Protein AF-0000000086685530 (afdb_homodimer)

Nearest PDB structures (foldseek):
  4zzl-assembly1_B  TM=7.443E-01  e=1.036E-06  Pseudomonas aeruginosa
  7kfq-assembly1_A  TM=6.339E-01  e=1.173E-06  Variovorax paradoxus
  3q5f-assembly1_B  TM=7.558E-01  e=4.619E-06  Salmonella enterica subsp. enterica serovar Typhimurium
  5cyv-assembly1_B  TM=7.342E-01  e=7.603E-06  Rhodococcus jostii RHA1
  4lll-assembly4_M  TM=6.929E-01  e=2.483E-05  Staphylococcus aureus

pLDDT: mean 86.05, std 13.29, range [21.67, 97.44]

Structure (mmCIF, N/CA/C/O backbone):
data_AF-0000000086685530-model_v1
#
loop_
_entity.id
_entity.type
_entity.pdbx_description
1 polymer 'HTH marR-type domain-containing protein'
#
loop_
_atom_site.group_PDB
_atom_site.id
_atom_site.type_symbol
_atom_site.label_atom_id
_atom_site.label_alt_id
_atom_site.label_comp_id
_atom_site.label_asym_id
_atom_site.label_entity_id
_atom_site.label_seq_id
_atom_site.pdbx_PDB_ins_code
_atom_site.Cartn_x
_atom_site.Cartn_y
_atom_site.Cartn_z
_atom_site.occupancy
_atom_site.B_iso_or_equiv
_atom_site.auth_seq_id
_atom_site.auth_comp_id
_atom_site.auth_asym_id
_atom_site.auth_atom_id
_atom_site.pdbx_PDB_model_num
ATOM 1 N N . MET A 1 1 ? -18.203 3.182 25.953 1 21.89 1 MET A N 1
ATOM 2 C CA . MET A 1 1 ? -18.391 3.959 24.734 1 21.89 1 MET A CA 1
ATOM 3 C C . MET A 1 1 ? -17.203 3.793 23.797 1 21.89 1 MET A C 1
ATOM 5 O O . MET A 1 1 ? -16.062 4.043 24.188 1 21.89 1 MET A O 1
ATOM 9 N N . ALA A 1 2 ? -17.062 2.641 23.266 1 30.97 2 ALA A N 1
ATOM 10 C CA . ALA A 1 2 ? -15.859 2.137 22.609 1 30.97 2 ALA A CA 1
ATOM 11 C C . ALA A 1 2 ? -15.164 3.238 21.812 1 30.97 2 ALA A C 1
ATOM 13 O O . ALA A 1 2 ? -15.805 3.965 21.062 1 30.97 2 ALA A O 1
ATOM 14 N N . LEU A 1 3 ? -14.422 4 22.531 1 30.3 3 LEU A N 1
ATOM 15 C CA . LEU A 1 3 ? -13.68 5.133 21.984 1 30.3 3 LEU A CA 1
ATOM 16 C C . LEU A 1 3 ? -13.359 4.91 20.5 1 30.3 3 LEU A C 1
ATOM 18 O O . LEU A 1 3 ? -12.547 4.055 20.156 1 30.3 3 LEU A O 1
ATOM 22 N N . VAL A 1 4 ? -14.375 4.562 19.75 1 35.66 4 VAL A N 1
ATOM 23 C CA . VAL A 1 4 ? -14.281 4.426 18.297 1 35.66 4 VAL A CA 1
ATOM 24 C C . VAL A 1 4 ? -13.203 5.359 17.75 1 35.66 4 VAL A C 1
ATOM 26 O O . VAL A 1 4 ? -13.414 6.57 17.656 1 35.66 4 VAL A O 1
ATOM 29 N N . THR A 1 5 ? -12.156 5.625 18.438 1 42.31 5 THR A N 1
ATOM 30 C CA . THR A 1 5 ? -11.031 6.348 17.859 1 42.31 5 THR A CA 1
ATOM 31 C C . THR A 1 5 ? -11.023 6.223 16.344 1 42.31 5 THR A C 1
ATOM 33 O O . THR A 1 5 ? -10.977 5.113 15.805 1 42.31 5 THR A O 1
ATOM 36 N N . ASP A 1 6 ? -12.102 6.848 15.648 1 52.5 6 ASP A N 1
ATOM 37 C CA . ASP A 1 6 ? -12.586 6.938 14.273 1 52.5 6 ASP A CA 1
ATOM 38 C C . ASP A 1 6 ? -11.43 6.848 13.281 1 52.5 6 ASP A C 1
ATOM 40 O O . ASP A 1 6 ? -10.773 7.848 12.992 1 52.5 6 ASP A O 1
ATOM 44 N N . VAL A 1 7 ? -10.922 5.707 13.305 1 63.03 7 VAL A N 1
ATOM 45 C CA . VAL A 1 7 ? -9.859 5.504 12.328 1 63.03 7 VAL A CA 1
ATOM 46 C C . VAL A 1 7 ? -10.344 5.918 10.938 1 63.03 7 VAL A C 1
ATOM 48 O O . VAL A 1 7 ? -11.43 5.523 10.516 1 63.03 7 VAL A O 1
ATOM 51 N N . HIS A 1 8 ? -9.75 6.832 10.43 1 83.06 8 HIS A N 1
ATOM 52 C CA . HIS A 1 8 ? -10.062 7.34 9.102 1 83.06 8 HIS A CA 1
ATOM 53 C C . HIS A 1 8 ? -10 6.223 8.062 1 83.06 8 HIS A C 1
ATOM 55 O O . HIS A 1 8 ? -9.289 5.234 8.242 1 83.06 8 HIS A O 1
ATOM 61 N N . ILE A 1 9 ? -10.953 6.176 7.156 1 85.5 9 ILE A N 1
ATOM 62 C CA . ILE A 1 9 ? -11.156 5.164 6.121 1 85.5 9 ILE A CA 1
ATOM 63 C C . ILE A 1 9 ? -9.82 4.84 5.457 1 85.5 9 ILE A C 1
ATOM 65 O O . ILE A 1 9 ? -9.547 3.68 5.137 1 85.5 9 ILE A O 1
ATOM 69 N N . ALA A 1 10 ? -9.047 5.816 5.297 1 84.75 10 ALA A N 1
ATOM 70 C CA . ALA A 1 10 ? -7.766 5.602 4.641 1 84.75 10 ALA A CA 1
ATOM 71 C C . ALA A 1 10 ? -6.883 4.656 5.457 1 84.75 10 ALA A C 1
ATOM 73 O O . ALA A 1 10 ? -6.215 3.783 4.898 1 84.75 10 ALA A O 1
ATOM 74 N N . ARG A 1 11 ? -6.875 4.867 6.77 1 85.69 11 ARG A N 1
ATOM 75 C CA . ARG A 1 11 ? -6.086 4.012 7.652 1 85.69 11 ARG A CA 1
ATOM 76 C C . ARG A 1 11 ? -6.641 2.592 7.67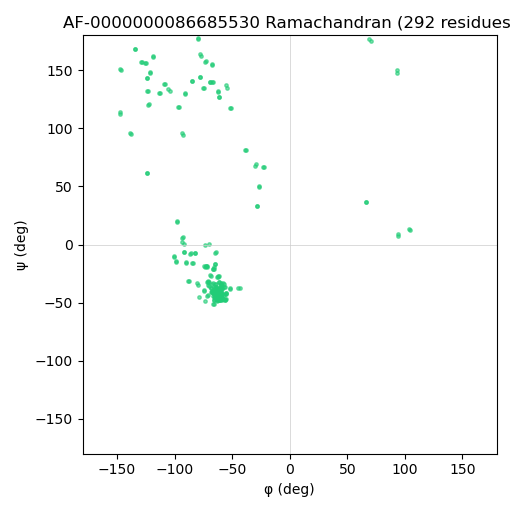6 1 85.69 11 ARG A C 1
ATOM 78 O O . ARG A 1 11 ? -5.879 1.622 7.664 1 85.69 11 ARG A O 1
ATOM 85 N N . LEU A 1 12 ? -7.906 2.449 7.691 1 89.88 12 LEU A N 1
ATOM 86 C CA . LEU A 1 12 ? -8.531 1.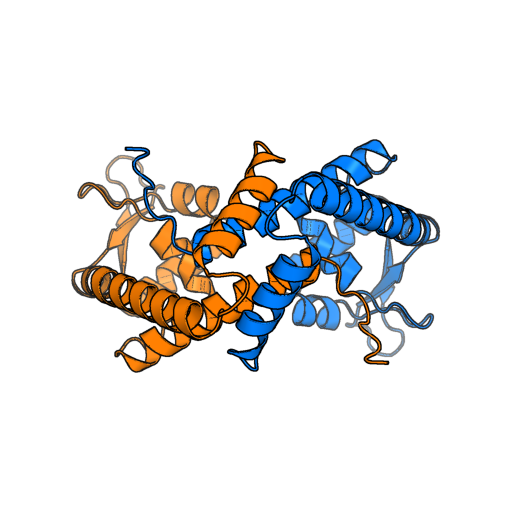134 7.695 1 89.88 12 LEU A CA 1
ATOM 87 C C . LEU A 1 12 ? -8.234 0.387 6.398 1 89.88 12 LEU A C 1
ATOM 89 O O . LEU A 1 12 ? -7.957 -0.813 6.418 1 89.88 12 LEU A O 1
ATOM 93 N N . LEU A 1 13 ? -8.336 1.088 5.305 1 92.12 13 LEU A N 1
ATOM 94 C CA . LEU A 1 13 ? -8.039 0.474 4.02 1 92.12 13 LEU A CA 1
ATOM 95 C C . LEU A 1 13 ? -6.602 -0.031 3.979 1 92.12 13 LEU A C 1
ATOM 97 O O . LEU A 1 13 ? -6.348 -1.163 3.559 1 92.12 13 LEU A O 1
ATOM 101 N N . LEU A 1 14 ? -5.699 0.741 4.473 1 88.25 14 LEU A N 1
ATOM 102 C CA . LEU A 1 14 ? -4.289 0.371 4.484 1 88.25 14 LEU A CA 1
ATOM 103 C C . LEU A 1 14 ? -4.055 -0.853 5.363 1 88.25 14 LEU A C 1
ATOM 105 O O . LEU A 1 14 ? -3.344 -1.779 4.969 1 88.25 14 LEU A O 1
ATOM 109 N N . ARG A 1 15 ? -4.621 -0.804 6.492 1 89.31 15 ARG A N 1
ATOM 110 C CA . ARG A 1 15 ? -4.465 -1.93 7.406 1 89.31 15 ARG A CA 1
ATOM 111 C C . ARG A 1 15 ? -5.098 -3.193 6.832 1 89.31 15 ARG A C 1
ATOM 113 O O . ARG A 1 15 ? -4.582 -4.297 7.031 1 89.31 15 ARG A O 1
ATOM 120 N N . ALA A 1 16 ? -6.203 -3.021 6.16 1 93.25 16 ALA A N 1
ATOM 121 C CA . ALA A 1 16 ? -6.855 -4.168 5.535 1 93.25 16 ALA A CA 1
ATOM 122 C C . ALA A 1 16 ? -5.977 -4.77 4.438 1 93.25 16 ALA A C 1
ATOM 124 O O . ALA A 1 16 ? -5.859 -5.992 4.328 1 93.25 16 ALA A O 1
ATOM 125 N N . VAL A 1 17 ? -5.398 -3.957 3.621 1 92.25 17 VAL A N 1
ATOM 126 C CA . VAL A 1 17 ? -4.477 -4.434 2.596 1 92.25 17 VAL A CA 1
ATOM 127 C C . VAL A 1 17 ? -3.355 -5.242 3.246 1 92.25 17 VAL A C 1
ATOM 129 O O . VAL A 1 17 ? -3.045 -6.352 2.809 1 92.25 17 VAL A O 1
ATOM 132 N N . ARG A 1 18 ? -2.785 -4.699 4.293 1 89.88 18 ARG A N 1
ATOM 133 C CA . ARG A 1 18 ? -1.685 -5.371 4.973 1 89.88 18 ARG A CA 1
ATOM 134 C C . ARG A 1 18 ? -2.129 -6.715 5.539 1 89.88 18 ARG A C 1
ATOM 136 O O . ARG A 1 18 ? -1.401 -7.703 5.449 1 89.88 18 ARG A O 1
ATOM 143 N N . ALA A 1 19 ? -3.279 -6.684 6.133 1 92.75 19 ALA A N 1
ATOM 144 C CA . ALA A 1 19 ? -3.812 -7.914 6.711 1 92.75 19 ALA A CA 1
ATOM 145 C C . ALA A 1 19 ? -3.994 -8.984 5.645 1 92.75 19 ALA A C 1
ATOM 147 O O . ALA A 1 19 ? -3.598 -10.141 5.84 1 92.75 19 ALA A O 1
ATOM 148 N N . VAL A 1 20 ? -4.566 -8.625 4.559 1 93.44 20 VAL A N 1
ATOM 149 C CA . VAL A 1 20 ? -4.832 -9.57 3.479 1 93.44 20 VAL A CA 1
ATOM 150 C C . VAL A 1 20 ? -3.518 -10.07 2.885 1 93.44 20 VAL A C 1
ATOM 152 O O . VAL A 1 20 ? -3.338 -11.273 2.674 1 93.44 20 VAL A O 1
ATOM 155 N N . GLN A 1 21 ? -2.6 -9.164 2.648 1 92.12 21 GLN A N 1
ATOM 156 C CA . GLN A 1 21 ? -1.316 -9.531 2.057 1 92.12 21 GLN A CA 1
ATOM 157 C C . GLN A 1 21 ? -0.518 -10.438 2.988 1 92.12 21 GLN A C 1
ATOM 159 O O . GLN A 1 21 ? 0.105 -11.398 2.539 1 92.12 21 GLN A O 1
ATOM 164 N N . SER A 1 22 ? -0.531 -10.078 4.246 1 93 22 SER A N 1
ATOM 165 C CA . SER A 1 22 ? 0.184 -10.898 5.219 1 93 22 SER A CA 1
ATOM 166 C C . SER A 1 22 ? -0.382 -12.312 5.27 1 93 22 SER A C 1
ATOM 168 O O . SER A 1 22 ? 0.371 -13.289 5.262 1 93 22 SER A O 1
ATOM 170 N N . THR A 1 23 ? -1.668 -12.414 5.348 1 93.25 23 THR A N 1
ATOM 171 C CA . THR A 1 23 ? -2.312 -13.719 5.387 1 93.25 23 THR A CA 1
ATOM 172 C C . THR A 1 23 ? -2.045 -14.492 4.098 1 93.25 23 THR A C 1
ATOM 174 O O . THR A 1 23 ? -1.784 -15.695 4.133 1 93.25 23 THR A O 1
ATOM 177 N N . TYR A 1 24 ? -2.125 -13.805 3.012 1 92.31 24 TYR A N 1
ATOM 178 C CA . TYR A 1 24 ? -1.854 -14.383 1.703 1 92.31 24 TYR A CA 1
ATOM 179 C C . TYR A 1 24 ? -0.462 -15 1.66 1 92.31 24 TYR A C 1
ATOM 181 O O . TYR A 1 24 ? -0.304 -16.172 1.289 1 92.31 24 TYR A O 1
ATOM 189 N N . ILE A 1 25 ? 0.49 -14.305 2.123 1 93.06 25 ILE A N 1
ATOM 190 C CA . ILE A 1 25 ? 1.877 -14.758 2.09 1 93.06 25 ILE A CA 1
ATOM 191 C C . ILE A 1 25 ? 2.074 -15.891 3.094 1 93.06 25 ILE A C 1
ATOM 193 O O . ILE A 1 25 ? 2.732 -16.891 2.791 1 93.06 25 ILE A O 1
ATOM 197 N N . GLU A 1 26 ? 1.548 -15.719 4.219 1 94.31 26 GLU A N 1
ATOM 198 C CA . GLU A 1 26 ? 1.654 -16.766 5.238 1 94.31 26 GLU A CA 1
ATOM 199 C C . GLU A 1 26 ? 1.125 -18.094 4.715 1 94.31 26 GLU A C 1
ATOM 201 O O . GLU A 1 26 ? 1.742 -19.141 4.93 1 94.31 26 GLU A O 1
ATOM 206 N N . ARG A 1 27 ? 0.054 -18.047 4.055 1 94.38 27 ARG A N 1
ATOM 207 C CA . ARG A 1 27 ? -0.538 -19.266 3.531 1 94.38 27 ARG A CA 1
ATOM 208 C C . ARG A 1 27 ? 0.331 -19.875 2.428 1 94.38 27 ARG A C 1
ATOM 210 O O . ARG A 1 27 ? 0.475 -21.094 2.338 1 94.38 27 ARG A O 1
ATOM 217 N N . LEU A 1 28 ? 0.86 -19.047 1.576 1 94.25 28 LEU A N 1
ATOM 218 C CA . LEU A 1 28 ? 1.762 -19.547 0.543 1 94.25 28 LEU A CA 1
ATOM 219 C C . LEU A 1 28 ? 3.002 -20.188 1.164 1 94.25 28 LEU A C 1
ATOM 221 O O . LEU A 1 28 ? 3.482 -21.219 0.686 1 94.25 28 LEU A O 1
ATOM 225 N N . GLN A 1 29 ? 3.475 -19.531 2.23 1 94.75 29 GLN A N 1
ATOM 226 C CA . GLN A 1 29 ? 4.621 -20.094 2.939 1 94.75 29 GLN A CA 1
ATOM 227 C C . GLN A 1 29 ? 4.305 -21.484 3.484 1 94.75 29 GLN A C 1
ATOM 229 O O . GLN A 1 29 ? 5.137 -22.391 3.408 1 94.75 29 GLN A O 1
ATOM 234 N N . GLN A 1 30 ? 3.15 -21.641 3.924 1 94.69 30 GLN A N 1
ATOM 235 C CA . GLN A 1 30 ? 2.719 -22.922 4.492 1 94.69 30 GLN A CA 1
ATOM 236 C C . GLN A 1 30 ? 2.514 -23.969 3.4 1 94.69 30 GLN A C 1
ATOM 238 O O . GLN A 1 30 ? 2.51 -25.172 3.678 1 94.69 30 GLN A O 1
ATOM 243 N N . ARG A 1 31 ? 2.363 -23.484 2.168 1 93.5 31 ARG A N 1
ATOM 244 C CA . ARG A 1 31 ? 2.111 -24.391 1.051 1 93.5 31 ARG A CA 1
ATOM 245 C C . ARG A 1 31 ? 3.396 -24.688 0.291 1 93.5 31 ARG A C 1
ATOM 247 O O . ARG A 1 31 ? 3.375 -24.875 -0.926 1 93.5 31 ARG A O 1
ATOM 254 N N . GLY A 1 32 ? 4.551 -24.469 0.964 1 91.88 32 GLY A N 1
ATOM 255 C CA . GLY A 1 32 ? 5.809 -24.906 0.385 1 91.88 32 GLY A CA 1
ATOM 256 C C . GLY A 1 32 ? 6.625 -23.766 -0.208 1 91.88 32 GLY A C 1
ATOM 257 O O . GLY A 1 32 ? 7.562 -24 -0.97 1 91.88 32 GLY A O 1
ATOM 258 N N . HIS A 1 33 ? 6.215 -22.531 0.123 1 94.19 33 HIS A N 1
ATOM 259 C CA . HIS A 1 33 ? 6.953 -21.391 -0.388 1 94.19 33 HIS A CA 1
ATOM 260 C C . HIS A 1 33 ? 7.434 -20.484 0.75 1 94.19 33 HIS A C 1
ATOM 262 O O . HIS A 1 33 ? 7.102 -19.312 0.797 1 94.19 33 HIS A O 1
ATOM 268 N N . PRO A 1 34 ? 8.25 -21 1.62 1 93.25 34 PRO A N 1
ATOM 269 C CA . PRO A 1 34 ? 8.648 -20.297 2.844 1 93.25 34 PRO A C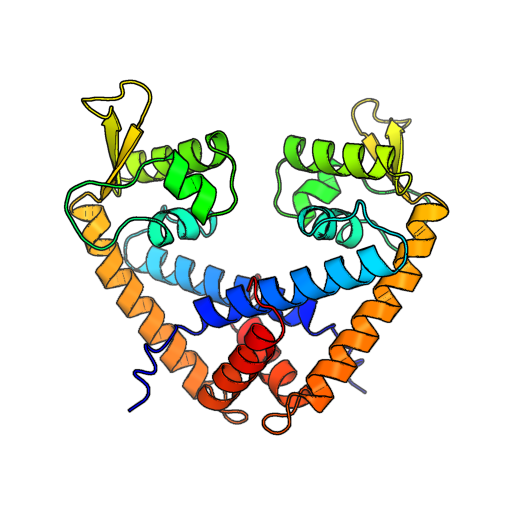A 1
ATOM 270 C C . PRO A 1 34 ? 9.469 -19.031 2.564 1 93.25 34 PRO A C 1
ATOM 272 O O . PRO A 1 34 ? 9.555 -18.156 3.418 1 93.25 34 PRO A O 1
ATOM 275 N N . GLY A 1 35 ? 10.039 -18.953 1.439 1 94.12 35 GLY A N 1
ATOM 276 C CA . GLY A 1 35 ? 10.906 -17.828 1.144 1 94.12 35 GLY A CA 1
ATOM 277 C C . GLY A 1 35 ? 10.156 -16.625 0.624 1 94.12 35 GLY A C 1
ATOM 278 O O . GLY A 1 35 ? 10.734 -15.539 0.479 1 94.12 35 GLY A O 1
ATOM 279 N N . LEU A 1 36 ? 8.922 -16.734 0.361 1 94.62 36 LEU A N 1
ATOM 280 C CA . LEU A 1 36 ? 8.148 -15.633 -0.196 1 94.62 36 LEU A CA 1
ATOM 281 C C . LEU A 1 36 ? 7.793 -14.617 0.884 1 94.62 36 LEU A C 1
ATOM 283 O O . LEU A 1 36 ? 7.492 -14.992 2.021 1 94.62 36 LEU A O 1
ATOM 287 N N . ARG A 1 37 ? 7.777 -13.375 0.565 1 94 37 ARG A N 1
ATOM 288 C CA . ARG A 1 37 ? 7.395 -12.258 1.424 1 94 37 ARG A CA 1
ATOM 289 C C . ARG A 1 37 ? 6.461 -11.297 0.692 1 94 37 ARG A C 1
ATOM 291 O O . ARG A 1 37 ? 6.297 -11.391 -0.526 1 94 37 ARG A O 1
ATOM 298 N N . THR A 1 38 ? 5.875 -10.398 1.462 1 90.88 38 THR A N 1
ATOM 299 C CA . THR A 1 38 ? 4.91 -9.445 0.919 1 90.88 38 THR A CA 1
ATOM 300 C C . THR A 1 38 ? 5.551 -8.594 -0.173 1 90.88 38 THR A C 1
ATOM 302 O O . THR A 1 38 ? 4.891 -8.227 -1.146 1 90.88 38 THR A O 1
ATOM 305 N N . GLY A 1 39 ? 6.793 -8.289 -0.057 1 89.44 39 GLY A N 1
ATOM 306 C CA . GLY A 1 39 ? 7.496 -7.473 -1.031 1 89.44 39 GLY A CA 1
ATOM 307 C C . GLY A 1 39 ? 7.602 -8.125 -2.396 1 89.44 39 GLY A C 1
ATOM 308 O O . GLY A 1 39 ? 7.875 -7.457 -3.393 1 89.44 39 GLY A O 1
ATOM 309 N N . HIS A 1 40 ? 7.398 -9.344 -2.486 1 93.81 40 HIS A N 1
ATOM 310 C CA . HIS A 1 40 ? 7.508 -10.078 -3.74 1 93.81 40 HIS A CA 1
ATOM 311 C C . HIS A 1 40 ? 6.223 -9.984 -4.555 1 93.81 40 HIS A C 1
ATOM 313 O O . HIS A 1 40 ? 6.211 -10.297 -5.746 1 93.81 40 HIS A O 1
ATOM 319 N N . ILE A 1 41 ? 5.152 -9.578 -3.949 1 90.25 41 ILE A N 1
ATOM 320 C CA . ILE A 1 41 ? 3.834 -9.609 -4.574 1 90.25 41 ILE A CA 1
ATOM 321 C C . ILE A 1 41 ? 3.84 -8.758 -5.836 1 90.25 41 ILE A C 1
ATOM 323 O O . ILE A 1 41 ? 3.416 -9.211 -6.902 1 90.25 41 ILE A O 1
ATOM 327 N N . PRO A 1 42 ? 4.352 -7.578 -5.816 1 88.81 42 PRO A N 1
ATOM 328 C CA . PRO A 1 42 ? 4.324 -6.754 -7.027 1 88.81 42 PRO A CA 1
ATOM 329 C C . PRO A 1 42 ? 5.098 -7.379 -8.188 1 88.81 42 PRO A C 1
ATOM 331 O O . PRO A 1 42 ? 4.781 -7.129 -9.352 1 88.81 42 PRO A O 1
ATOM 334 N N . VAL A 1 43 ? 6.039 -8.141 -7.953 1 91.94 43 VAL A N 1
ATOM 335 C CA . VAL A 1 43 ? 6.816 -8.781 -9.008 1 91.94 43 VAL A CA 1
ATOM 336 C C . VAL A 1 43 ? 5.93 -9.766 -9.773 1 91.94 43 VAL A C 1
ATOM 338 O O . VAL A 1 43 ? 5.801 -9.672 -10.992 1 91.94 43 VAL A O 1
ATOM 341 N N . PHE A 1 44 ? 5.297 -10.609 -9.008 1 88.88 44 PHE A N 1
ATOM 342 C CA . PHE A 1 44 ? 4.453 -11.625 -9.625 1 88.88 44 PHE A CA 1
ATOM 343 C C . PHE A 1 44 ? 3.27 -10.984 -10.344 1 88.88 44 PHE A C 1
ATOM 345 O O . PHE A 1 44 ? 2.881 -11.422 -11.43 1 88.88 44 PHE A O 1
ATOM 352 N N . ALA A 1 45 ? 2.775 -9.984 -9.766 1 85.06 45 ALA A N 1
ATOM 353 C CA . ALA A 1 45 ? 1.611 -9.305 -10.336 1 85.06 45 ALA A CA 1
ATOM 354 C C . ALA A 1 45 ? 1.971 -8.594 -11.641 1 85.06 45 ALA A C 1
ATOM 356 O O . ALA A 1 45 ? 1.108 -8.375 -12.492 1 85.06 45 ALA A O 1
ATOM 357 N N . GLY A 1 46 ? 3.146 -8.242 -11.766 1 87.19 46 GLY A N 1
ATOM 358 C CA . GLY A 1 46 ? 3.574 -7.449 -12.914 1 87.19 46 GLY A CA 1
ATOM 359 C C . GLY A 1 46 ? 4.031 -8.297 -14.086 1 87.19 46 GLY A C 1
ATOM 360 O O . GLY A 1 46 ? 4.199 -7.781 -15.195 1 87.19 46 GLY A O 1
ATOM 361 N N . LEU A 1 47 ? 4.25 -9.477 -13.781 1 89 47 LEU A N 1
ATOM 362 C CA . LEU A 1 47 ? 4.734 -10.352 -14.844 1 89 47 LEU A CA 1
ATOM 363 C C . LEU A 1 47 ? 3.645 -10.602 -15.883 1 89 47 LEU A C 1
ATOM 365 O O . LEU A 1 47 ? 2.473 -10.758 -15.539 1 89 47 LEU A O 1
ATOM 369 N N . ASN A 1 48 ? 4.051 -10.609 -17.094 1 78.69 48 ASN A N 1
ATOM 370 C CA . ASN A 1 48 ? 3.121 -10.938 -18.172 1 78.69 48 ASN A CA 1
ATOM 371 C C . ASN A 1 48 ? 2.572 -12.352 -18.031 1 78.69 48 ASN A C 1
ATOM 373 O O . ASN A 1 48 ? 3.305 -13.273 -17.656 1 78.69 48 ASN A O 1
ATOM 377 N N . THR A 1 49 ? 1.246 -12.445 -18.047 1 67.56 49 THR A N 1
ATOM 378 C CA . THR A 1 49 ? 0.591 -13.742 -17.891 1 67.56 49 THR A CA 1
ATOM 379 C C . THR A 1 49 ? 0.595 -14.508 -19.219 1 67.56 49 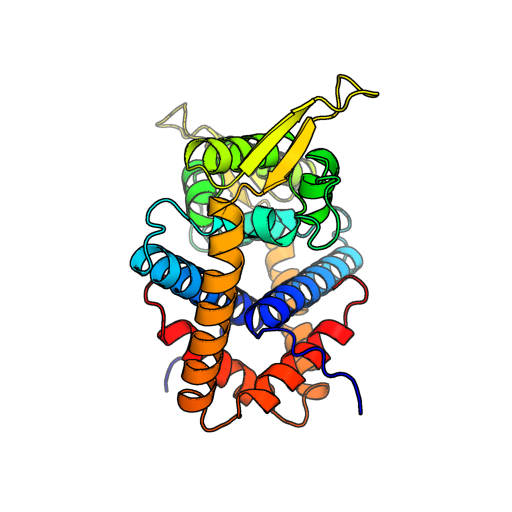THR A C 1
ATOM 381 O O . THR A 1 49 ? 0.523 -15.742 -19.219 1 67.56 49 THR A O 1
ATOM 384 N N . GLU A 1 50 ? 0.499 -13.609 -20.156 1 61.09 50 GLU A N 1
ATOM 385 C CA . GLU A 1 50 ? 0.387 -14.258 -21.453 1 61.09 50 GLU A CA 1
ATOM 386 C C . GLU A 1 50 ? 1.688 -14.141 -22.25 1 61.09 50 GLU A C 1
ATOM 388 O O . GLU A 1 50 ? 2.404 -13.148 -22.125 1 61.09 50 GLU A O 1
ATOM 393 N N . GLY A 1 51 ? 2.162 -15.219 -22.844 1 58.81 51 GLY A N 1
ATOM 394 C CA . GLY A 1 51 ? 3.188 -15.305 -23.875 1 58.81 51 GLY A CA 1
ATOM 395 C C . GLY A 1 51 ? 4.578 -15.531 -23.312 1 58.81 51 GLY A C 1
ATOM 396 O O . GLY A 1 51 ? 4.801 -15.383 -22.109 1 58.81 51 GLY A O 1
ATOM 397 N N . ASP A 1 52 ? 5.48 -16.125 -23.891 1 59.78 52 ASP A N 1
ATOM 398 C CA . ASP A 1 52 ? 6.828 -16.609 -23.625 1 59.78 52 ASP A CA 1
ATOM 399 C C . ASP A 1 52 ? 7.828 -15.461 -23.578 1 59.78 52 ASP A C 1
ATOM 401 O O . ASP A 1 52 ? 9.023 -15.68 -23.344 1 59.78 52 ASP A O 1
ATOM 405 N N . ASP A 1 53 ? 7.391 -14.258 -23.781 1 71.19 53 ASP A N 1
ATOM 406 C CA . ASP A 1 53 ? 8.453 -13.312 -24.109 1 71.19 53 ASP A CA 1
ATOM 407 C C . ASP A 1 53 ? 8.969 -12.609 -22.844 1 71.19 53 ASP A C 1
ATOM 409 O O . ASP A 1 53 ? 9.922 -11.836 -22.906 1 71.19 53 ASP A O 1
ATOM 413 N N . GLY A 1 54 ? 8.5 -13.039 -21.719 1 87.12 54 GLY A N 1
ATOM 414 C CA . GLY A 1 54 ? 9.039 -12.469 -20.5 1 87.12 54 GLY A CA 1
ATOM 415 C C . GLY A 1 54 ? 8.664 -11.016 -20.297 1 87.12 54 GLY A C 1
ATOM 416 O O . GLY A 1 54 ? 7.887 -10.461 -21.078 1 87.12 54 GLY A O 1
ATOM 417 N N . THR A 1 55 ? 9.008 -10.414 -19.25 1 92.69 55 THR A N 1
ATOM 418 C CA . THR A 1 55 ? 8.758 -9.016 -18.906 1 92.69 55 THR A CA 1
ATOM 419 C C . THR A 1 55 ? 10.07 -8.297 -18.594 1 92.69 55 THR A C 1
ATOM 421 O O . THR A 1 55 ? 10.914 -8.812 -17.859 1 92.69 55 THR A O 1
ATOM 424 N N . ARG A 1 56 ? 10.211 -7.117 -19.219 1 93 56 ARG A N 1
ATOM 425 C CA . ARG A 1 56 ? 11.391 -6.316 -18.906 1 93 56 ARG A CA 1
ATOM 426 C C . ARG A 1 56 ? 11.352 -5.82 -17.469 1 93 56 ARG A C 1
ATOM 428 O O . ARG A 1 56 ? 10.297 -5.438 -16.969 1 93 56 ARG A O 1
ATOM 435 N N . ILE A 1 57 ? 12.508 -5.871 -16.891 1 94 57 ILE A N 1
ATOM 436 C CA . ILE A 1 57 ? 12.586 -5.41 -15.5 1 94 57 ILE A CA 1
ATOM 437 C C . ILE A 1 57 ? 12.094 -3.971 -15.406 1 94 57 ILE A C 1
ATOM 439 O O . ILE A 1 57 ? 11.43 -3.598 -14.43 1 94 57 ILE A O 1
ATOM 443 N N . THR A 1 58 ? 12.375 -3.201 -16.375 1 93 58 THR A N 1
ATOM 444 C CA . THR A 1 58 ? 11.945 -1.807 -16.391 1 93 58 THR A CA 1
ATOM 445 C C . THR A 1 58 ? 10.422 -1.709 -16.391 1 93 58 THR A C 1
ATOM 447 O O . THR A 1 58 ? 9.852 -0.862 -15.703 1 93 58 THR A O 1
ATOM 450 N N . ASP A 1 59 ? 9.836 -2.51 -17.125 1 92.06 59 ASP A N 1
ATOM 451 C CA . ASP A 1 59 ? 8.375 -2.543 -17.172 1 92.06 59 ASP A CA 1
ATOM 452 C C . ASP A 1 59 ? 7.797 -2.99 -15.836 1 92.06 59 ASP A C 1
ATOM 454 O O . ASP A 1 59 ? 6.805 -2.43 -15.359 1 92.06 59 ASP A O 1
ATOM 458 N N . LEU A 1 60 ? 8.375 -3.951 -15.266 1 93.5 60 LEU A N 1
ATOM 459 C CA . LEU A 1 60 ? 7.961 -4.422 -13.953 1 93.5 60 LEU A CA 1
ATOM 460 C C . LEU A 1 60 ? 8.047 -3.303 -12.922 1 93.5 60 LEU A C 1
ATOM 462 O O . LEU A 1 60 ? 7.125 -3.107 -12.125 1 93.5 60 LEU A O 1
ATOM 466 N N . ALA A 1 61 ? 9.172 -2.633 -12.953 1 93.12 61 ALA A N 1
ATOM 467 C CA . ALA A 1 61 ? 9.398 -1.533 -12.023 1 93.12 61 ALA A CA 1
ATOM 468 C C . ALA A 1 61 ? 8.344 -0.445 -12.188 1 93.12 61 ALA A C 1
ATOM 470 O O . ALA A 1 61 ? 7.742 0.006 -11.211 1 93.12 61 ALA A O 1
ATOM 471 N N . ASN A 1 62 ? 8.062 -0.101 -13.414 1 88.25 62 ASN A N 1
ATOM 472 C CA . ASN A 1 62 ? 7.066 0.924 -13.727 1 88.25 62 ASN A CA 1
ATOM 473 C C . ASN A 1 62 ? 5.676 0.519 -13.25 1 88.25 62 ASN A C 1
ATOM 475 O O . ASN A 1 62 ? 4.977 1.309 -12.617 1 88.25 62 ASN A O 1
ATOM 479 N N . ARG A 1 63 ? 5.344 -0.7 -13.492 1 85.06 63 ARG A N 1
ATOM 480 C CA . ARG A 1 63 ? 4.031 -1.206 -13.102 1 85.06 63 ARG A CA 1
ATOM 481 C C . ARG A 1 63 ? 3.867 -1.194 -11.586 1 85.06 63 ARG A C 1
ATOM 483 O O . ARG A 1 63 ? 2.768 -0.966 -11.07 1 85.06 63 ARG A O 1
ATOM 490 N N . ALA A 1 64 ? 4.953 -1.429 -10.906 1 86.88 64 ALA A N 1
ATOM 491 C CA . ALA A 1 64 ? 4.914 -1.54 -9.445 1 86.88 64 ALA A CA 1
ATOM 492 C C . ALA A 1 64 ? 5.172 -0.188 -8.789 1 86.88 64 ALA A C 1
ATOM 494 O O . ALA A 1 64 ? 5.094 -0.064 -7.562 1 86.88 64 ALA A O 1
ATOM 495 N N . GLY A 1 65 ? 5.516 0.798 -9.57 1 81.12 65 GLY A N 1
ATOM 496 C CA . GLY A 1 65 ? 5.887 2.084 -9 1 81.12 65 GLY A CA 1
ATOM 497 C C . GLY A 1 65 ? 7.164 2.031 -8.188 1 81.12 65 GLY A C 1
ATOM 498 O O . GLY A 1 65 ? 7.262 2.658 -7.129 1 81.12 65 GLY A O 1
ATOM 499 N N . MET A 1 66 ? 8.047 1.287 -8.602 1 85.25 66 MET A N 1
ATOM 500 C CA . MET A 1 66 ? 9.328 1.121 -7.93 1 85.25 66 MET A CA 1
ATOM 501 C C . MET A 1 66 ? 10.477 1.547 -8.836 1 85.25 66 MET A C 1
ATOM 503 O O . MET A 1 66 ? 10.305 1.675 -10.047 1 85.25 66 MET A O 1
ATOM 507 N N . THR A 1 67 ? 11.578 1.792 -8.258 1 85.38 67 THR A N 1
ATOM 508 C CA . THR A 1 67 ? 12.781 2.033 -9.047 1 85.38 67 THR A CA 1
ATOM 509 C C . THR A 1 67 ? 13.297 0.734 -9.664 1 85.38 67 THR A C 1
ATOM 511 O O . THR A 1 67 ? 12.977 -0.355 -9.18 1 85.38 67 THR A O 1
ATOM 514 N N . ARG A 1 68 ? 14.031 0.853 -10.672 1 90.25 68 ARG A N 1
ATOM 515 C CA . ARG A 1 68 ? 14.648 -0.302 -11.32 1 90.25 68 ARG A CA 1
ATOM 516 C C . ARG A 1 68 ? 15.539 -1.064 -10.344 1 90.25 68 ARG A C 1
ATOM 518 O O . ARG A 1 68 ? 15.578 -2.295 -10.367 1 90.25 68 ARG A O 1
ATOM 525 N N . GLN A 1 69 ? 16.219 -0.364 -9.523 1 90.69 69 GLN A N 1
ATOM 526 C CA . GLN A 1 69 ? 17.141 -0.975 -8.562 1 90.69 69 GLN A CA 1
ATOM 527 C C . GLN A 1 69 ? 16.375 -1.863 -7.578 1 90.69 69 GLN A C 1
ATOM 529 O O . GLN A 1 69 ? 16.797 -2.99 -7.301 1 90.69 69 GLN A O 1
ATOM 534 N N . MET A 1 70 ? 15.305 -1.347 -7.035 1 89.69 70 MET A N 1
ATOM 535 C CA . MET A 1 70 ? 14.492 -2.105 -6.09 1 89.69 70 MET A CA 1
ATOM 536 C C . MET A 1 70 ? 13.891 -3.34 -6.758 1 89.69 70 MET A C 1
ATOM 538 O O . MET A 1 70 ? 13.938 -4.438 -6.195 1 89.69 70 MET A O 1
ATOM 542 N N . MET A 1 71 ? 13.359 -3.166 -7.875 1 94.75 71 MET A N 1
ATOM 543 C CA . MET A 1 71 ? 12.773 -4.277 -8.625 1 94.75 71 MET A CA 1
ATOM 544 C C . MET A 1 71 ? 13.828 -5.328 -8.945 1 94.75 71 MET A C 1
ATOM 546 O O . MET A 1 71 ? 13.57 -6.527 -8.836 1 94.75 71 MET A O 1
ATOM 550 N N . GLY A 1 72 ? 15.008 -4.863 -9.367 1 95.56 72 GLY A N 1
ATOM 551 C CA . GLY A 1 72 ? 16.109 -5.781 -9.633 1 95.56 72 GLY A CA 1
ATOM 552 C C . GLY A 1 72 ? 16.438 -6.656 -8.438 1 95.56 72 GLY A C 1
ATOM 553 O O . GLY A 1 72 ? 16.672 -7.859 -8.594 1 95.56 72 GLY A O 1
ATOM 554 N N . ARG A 1 73 ? 16.438 -6.082 -7.324 1 95.19 73 ARG A N 1
ATOM 555 C CA . ARG A 1 73 ? 16.719 -6.824 -6.098 1 95.19 73 ARG A CA 1
ATOM 556 C C . ARG A 1 73 ? 15.664 -7.902 -5.859 1 95.19 73 ARG A C 1
ATOM 558 O O . ARG A 1 73 ? 16 -9.047 -5.539 1 95.19 73 ARG A O 1
ATOM 565 N N . LEU A 1 74 ? 14.492 -7.535 -5.988 1 95.75 74 LEU A N 1
ATOM 566 C CA . LEU A 1 74 ? 13.398 -8.477 -5.762 1 95.75 74 LEU A CA 1
ATOM 567 C C . LEU A 1 74 ? 13.438 -9.609 -6.781 1 95.75 74 LEU A C 1
ATOM 569 O O . LEU A 1 74 ? 13.211 -10.766 -6.43 1 95.75 74 LEU A O 1
ATOM 573 N N . VAL A 1 75 ? 13.688 -9.258 -7.969 1 96.75 75 VAL A N 1
ATOM 574 C CA . VAL A 1 75 ? 13.781 -10.258 -9.031 1 96.75 75 VAL A CA 1
ATOM 575 C C . VAL A 1 75 ? 14.922 -11.227 -8.727 1 96.75 75 VAL A C 1
ATOM 577 O O . VAL A 1 75 ? 14.758 -12.438 -8.859 1 96.75 75 VAL A O 1
ATOM 580 N N . ARG A 1 76 ? 16.016 -10.734 -8.328 1 97.12 76 ARG A N 1
ATOM 581 C CA . ARG A 1 76 ? 17.156 -11.586 -8 1 97.12 76 ARG A CA 1
ATOM 582 C C . ARG A 1 76 ? 16.828 -12.516 -6.836 1 97.12 76 ARG A C 1
ATOM 584 O O . ARG A 1 76 ? 17.234 -13.68 -6.832 1 97.12 76 ARG A O 1
ATOM 591 N N . GLU A 1 77 ? 16.172 -12 -5.887 1 97 77 GLU A N 1
ATOM 592 C CA . GLU A 1 77 ? 15.742 -12.828 -4.762 1 97 77 GLU A CA 1
ATOM 593 C C . GLU A 1 77 ? 14.859 -13.977 -5.227 1 97 77 GLU A C 1
ATOM 595 O O . GLU A 1 77 ? 15.055 -15.125 -4.812 1 97 77 GLU A O 1
ATOM 600 N N . LEU A 1 78 ? 13.945 -13.664 -6.062 1 96.88 78 LEU A N 1
ATOM 601 C CA . LEU A 1 78 ? 13.016 -14.68 -6.547 1 96.88 78 LEU A CA 1
ATOM 602 C C . LEU A 1 78 ? 13.711 -15.648 -7.496 1 96.88 78 LEU A C 1
ATOM 604 O O . LEU A 1 78 ? 13.32 -16.812 -7.59 1 96.88 78 LEU A O 1
ATOM 608 N N . GLU A 1 79 ? 14.68 -15.133 -8.211 1 97 79 GLU A N 1
ATOM 609 C CA . GLU A 1 79 ? 15.516 -16.016 -9.023 1 97 79 GLU A CA 1
ATOM 610 C C . GLU A 1 79 ? 16.281 -17 -8.148 1 97 79 GLU A C 1
ATOM 612 O O . GLU A 1 79 ? 16.328 -18.203 -8.438 1 97 79 GLU A O 1
ATOM 617 N N . ALA A 1 80 ? 16.844 -16.5 -7.117 1 97.44 80 ALA A N 1
ATOM 618 C CA . ALA A 1 80 ? 17.594 -17.344 -6.18 1 97.44 80 ALA A CA 1
ATOM 619 C C . ALA A 1 80 ? 16.672 -18.391 -5.551 1 97.44 80 ALA A C 1
ATOM 621 O O . ALA A 1 80 ? 17.125 -19.516 -5.258 1 97.44 80 ALA A O 1
ATOM 622 N N . LEU A 1 81 ? 15.445 -18.062 -5.363 1 96.12 81 LEU A N 1
ATOM 623 C CA . LEU A 1 81 ? 14.477 -18.984 -4.773 1 96.12 81 LEU A CA 1
ATOM 624 C C . LEU A 1 81 ? 13.93 -19.938 -5.824 1 96.12 81 LEU A C 1
ATOM 626 O O . LEU A 1 81 ? 13.164 -20.859 -5.496 1 96.12 81 LEU A O 1
ATOM 630 N N . GLY A 1 82 ? 14.305 -19.672 -7.102 1 95.88 82 GLY A N 1
ATOM 631 C CA . GLY A 1 82 ? 13.984 -20.625 -8.156 1 95.88 82 GLY A CA 1
ATOM 632 C C . GLY A 1 82 ? 12.688 -20.297 -8.875 1 95.88 82 GLY A C 1
ATOM 633 O O . GLY A 1 82 ? 12.227 -21.078 -9.711 1 95.88 82 GLY A O 1
ATOM 634 N N . TYR A 1 83 ? 12.055 -19.125 -8.609 1 95 83 TYR A N 1
ATOM 635 C CA . TYR A 1 83 ? 10.758 -18.781 -9.188 1 95 83 TYR A CA 1
ATOM 636 C C . TYR A 1 83 ? 10.922 -18.109 -10.539 1 95 83 TYR A C 1
ATOM 638 O O . TYR A 1 83 ? 10.031 -18.203 -11.398 1 95 83 TYR A O 1
ATOM 646 N N . LEU A 1 84 ? 12 -17.406 -10.672 1 95.56 84 LEU A N 1
ATOM 647 C CA . LEU A 1 84 ? 12.195 -16.609 -11.875 1 95.56 84 LEU A CA 1
ATOM 648 C C . LEU A 1 84 ? 13.523 -16.953 -12.547 1 95.56 84 LEU A C 1
ATOM 650 O O . LEU A 1 84 ? 14.422 -17.5 -11.906 1 95.56 84 LEU A O 1
ATOM 654 N N . ALA A 1 85 ? 13.594 -16.688 -13.812 1 95.44 85 ALA A N 1
ATOM 655 C CA . ALA A 1 85 ? 14.82 -16.672 -14.609 1 95.44 85 ALA A CA 1
ATOM 656 C C . ALA A 1 85 ? 15.008 -15.336 -15.312 1 95.44 85 ALA A C 1
ATOM 658 O O . ALA A 1 85 ? 14.023 -14.672 -15.664 1 95.44 85 ALA A O 1
ATOM 659 N N . THR A 1 86 ? 16.188 -14.953 -15.391 1 94.75 86 THR A N 1
ATOM 660 C CA . THR A 1 86 ? 16.484 -13.695 -16.078 1 94.75 86 THR A CA 1
ATOM 661 C C . THR A 1 86 ? 17.438 -13.93 -17.234 1 94.75 86 THR A C 1
ATOM 663 O O . THR A 1 86 ? 18.266 -14.852 -17.203 1 94.75 86 THR A O 1
ATOM 666 N N . ALA A 1 87 ? 17.281 -13.117 -18.266 1 92.44 87 ALA A N 1
ATOM 667 C CA . ALA A 1 87 ? 18.172 -13.141 -19.422 1 92.44 87 ALA A CA 1
ATOM 668 C C . ALA A 1 87 ? 18.328 -11.742 -20.016 1 92.44 87 ALA A C 1
ATOM 670 O O . ALA A 1 87 ? 17.484 -10.875 -19.812 1 92.44 87 ALA A O 1
ATOM 671 N N . THR A 1 88 ? 19.422 -11.562 -20.578 1 88.38 88 THR A N 1
ATOM 672 C CA . THR A 1 88 ? 19.609 -10.32 -21.328 1 88.38 88 THR A CA 1
ATOM 673 C C . THR A 1 88 ? 18.859 -10.375 -22.656 1 88.38 88 THR A C 1
ATOM 675 O O . THR A 1 88 ? 18.828 -11.406 -23.328 1 88.38 88 THR A O 1
ATOM 678 N N . HIS A 1 89 ? 18.172 -9.25 -22.906 1 79.75 89 HIS A N 1
ATOM 679 C CA . HIS A 1 89 ? 17.469 -9.203 -24.172 1 79.75 89 HIS A CA 1
ATOM 680 C C . HIS A 1 89 ? 18.422 -9.281 -25.359 1 79.75 89 HIS A C 1
ATOM 682 O O . HIS A 1 89 ? 19.438 -8.586 -25.375 1 79.75 89 HIS A O 1
ATOM 688 N N . PRO A 1 90 ? 18.141 -10.109 -26.281 1 76.31 90 PRO A N 1
ATOM 689 C CA . PRO A 1 90 ? 19.047 -10.32 -27.406 1 76.31 90 PRO A CA 1
ATOM 690 C C . PRO A 1 90 ? 19.328 -9.039 -28.188 1 76.31 90 PRO A C 1
ATOM 692 O O . PRO A 1 90 ? 20.453 -8.836 -28.656 1 76.31 90 PRO A O 1
ATOM 695 N N . ASP A 1 91 ? 18.391 -8.195 -28.266 1 80.56 91 ASP A N 1
ATOM 696 C CA . ASP A 1 91 ? 18.5 -7.004 -29.109 1 80.56 91 ASP A CA 1
ATOM 697 C C . ASP A 1 91 ? 18.891 -5.781 -28.281 1 80.56 91 ASP A C 1
ATOM 699 O O . ASP A 1 91 ? 19.094 -4.695 -28.828 1 80.56 91 ASP A O 1
ATOM 703 N N . ASP A 1 92 ? 18.781 -5.91 -27.094 1 75.12 92 ASP A N 1
ATOM 704 C CA . ASP A 1 92 ? 19.109 -4.82 -26.188 1 75.12 92 ASP A CA 1
ATOM 705 C C . ASP A 1 92 ? 19.859 -5.34 -24.969 1 75.12 92 ASP A C 1
ATOM 707 O O . ASP A 1 92 ? 19.25 -5.75 -23.984 1 75.12 92 ASP A O 1
ATOM 711 N N . GLN A 1 93 ? 21.141 -5.25 -25.047 1 75.94 93 GLN A N 1
ATOM 712 C CA . GLN A 1 93 ? 22 -5.867 -24.047 1 75.94 93 GLN A CA 1
ATOM 713 C C . GLN A 1 93 ? 21.797 -5.215 -22.672 1 75.94 93 GLN A C 1
ATOM 715 O O . GLN A 1 93 ? 22.203 -5.773 -21.656 1 75.94 93 GLN A O 1
ATOM 720 N N . ARG A 1 94 ? 21.031 -4.176 -22.688 1 77.44 94 ARG A N 1
ATOM 721 C CA . ARG A 1 94 ? 20.828 -3.492 -21.406 1 77.44 94 ARG A CA 1
ATOM 722 C C . ARG A 1 94 ? 19.484 -3.879 -20.797 1 77.44 94 ARG A C 1
ATOM 724 O O . ARG A 1 94 ? 19.234 -3.615 -19.625 1 77.44 94 ARG A O 1
ATOM 731 N N . ALA A 1 95 ? 18.812 -4.531 -21.656 1 88.06 95 ALA A N 1
ATOM 732 C CA . ALA A 1 95 ? 17.469 -4.867 -21.172 1 88.06 95 ALA A CA 1
ATOM 733 C C . ALA A 1 95 ? 17.438 -6.285 -20.609 1 88.06 95 ALA A C 1
ATOM 735 O O . ALA A 1 95 ? 17.828 -7.238 -21.281 1 88.06 95 ALA A O 1
ATOM 736 N N . VAL A 1 96 ? 17.141 -6.398 -19.391 1 92.19 96 VAL A N 1
ATOM 737 C CA . VAL A 1 96 ? 16.984 -7.691 -18.719 1 92.19 96 VAL A CA 1
ATOM 738 C C . VAL A 1 96 ? 15.523 -8.133 -18.797 1 92.19 96 VAL A C 1
ATOM 740 O O . VAL A 1 96 ? 14.617 -7.359 -18.484 1 92.19 96 VAL A O 1
ATOM 743 N N . VAL A 1 97 ? 15.352 -9.367 -19.234 1 93.88 97 VAL A N 1
ATOM 744 C CA . VAL A 1 97 ? 14.016 -9.938 -19.344 1 93.88 97 VAL A CA 1
ATOM 745 C C . VAL A 1 97 ? 13.812 -11 -18.266 1 93.88 97 VAL A C 1
ATOM 747 O O . VAL A 1 97 ? 14.688 -11.828 -18.031 1 93.88 97 VAL A O 1
ATOM 750 N N . VAL A 1 98 ? 12.617 -10.93 -17.719 1 95.19 98 VAL A N 1
ATOM 751 C CA . VAL A 1 98 ? 12.281 -11.828 -16.625 1 95.19 98 VAL A CA 1
ATOM 752 C C . VAL A 1 98 ? 11.195 -12.812 -17.062 1 95.19 98 VAL A C 1
ATOM 754 O O . VAL A 1 98 ? 10.203 -12.414 -17.688 1 95.19 98 VAL A O 1
ATOM 757 N N . THR A 1 99 ? 11.453 -14.055 -16.812 1 92.88 99 THR A N 1
ATOM 758 C CA . THR A 1 99 ? 10.469 -15.102 -17.078 1 92.88 99 THR A CA 1
ATOM 759 C C . THR A 1 99 ? 10.258 -15.977 -15.844 1 92.88 99 THR A C 1
ATOM 761 O O . THR A 1 99 ? 11.102 -16 -14.938 1 92.88 99 THR A O 1
ATOM 764 N N . MET A 1 100 ? 9.102 -16.578 -15.859 1 92.06 100 MET A N 1
ATOM 765 C CA . MET A 1 100 ? 8.852 -17.531 -14.781 1 92.06 100 MET A CA 1
ATOM 766 C C . MET A 1 100 ? 9.43 -18.906 -15.109 1 92.06 100 MET A C 1
ATOM 768 O O . MET A 1 100 ? 9.328 -19.359 -16.25 1 92.06 100 MET A O 1
ATOM 772 N N . THR A 1 101 ? 10.008 -19.562 -14.07 1 92.62 101 THR A N 1
ATOM 773 C CA . THR A 1 101 ? 10.398 -20.953 -14.188 1 92.62 101 THR A CA 1
ATOM 774 C C . THR A 1 101 ? 9.188 -21.875 -14.023 1 92.62 101 THR A C 1
ATOM 776 O O . THR A 1 101 ? 8.078 -21.391 -13.797 1 92.62 101 THR A O 1
ATOM 779 N N . GLU A 1 102 ? 9.453 -23.188 -14.18 1 89.56 102 GLU A N 1
ATOM 780 C CA . GLU A 1 102 ? 8.391 -24.156 -13.891 1 89.56 102 GLU A CA 1
ATOM 781 C C . GLU A 1 102 ? 7.926 -24.047 -12.445 1 89.56 102 GLU A C 1
ATOM 783 O O . GLU A 1 102 ? 6.727 -24.094 -12.172 1 89.56 102 GLU A O 1
ATOM 788 N N . HIS A 1 103 ? 8.867 -23.875 -11.594 1 89.62 103 HIS A N 1
ATOM 789 C CA . HIS A 1 103 ? 8.555 -23.672 -10.188 1 89.62 103 HIS A CA 1
ATOM 790 C C . HIS A 1 103 ? 7.754 -22.391 -9.984 1 89.62 103 HIS A C 1
ATOM 792 O O . HIS A 1 103 ? 6.805 -22.375 -9.195 1 89.62 103 HIS A O 1
ATOM 798 N N . GLY A 1 104 ? 8.133 -21.406 -10.648 1 88.94 104 GLY A N 1
ATOM 799 C CA . GLY A 1 104 ? 7.398 -20.156 -10.602 1 88.94 104 GLY A CA 1
ATOM 800 C C . GLY A 1 104 ? 5.969 -20.281 -11.102 1 88.94 104 GLY A C 1
ATOM 801 O O . GLY A 1 104 ? 5.059 -19.656 -10.547 1 88.94 104 GLY A O 1
ATOM 802 N N . GLN A 1 105 ? 5.805 -21.078 -12.094 1 86 105 GLN A N 1
ATOM 803 C CA . GLN A 1 105 ? 4.465 -21.297 -12.633 1 86 105 GLN A CA 1
ATOM 804 C C . GLN A 1 105 ? 3.584 -22.031 -11.633 1 86 105 GLN A C 1
ATOM 806 O O . GLN A 1 105 ? 2.375 -21.797 -11.562 1 86 105 GLN A O 1
ATOM 811 N N . SER A 1 106 ? 4.176 -22.891 -10.898 1 84.69 106 SER A N 1
ATOM 812 C CA . SER A 1 106 ? 3.432 -23.641 -9.891 1 84.69 106 SER A CA 1
ATOM 813 C C . SER A 1 106 ? 2.848 -22.719 -8.828 1 84.69 106 SER A C 1
ATOM 815 O O . SER A 1 106 ? 1.786 -22.984 -8.266 1 84.69 106 SER A O 1
ATOM 817 N N . ILE A 1 107 ? 3.471 -21.609 -8.586 1 86.25 107 ILE A N 1
ATOM 818 C CA . ILE A 1 107 ? 3.004 -20.656 -7.582 1 86.25 107 ILE A CA 1
ATOM 819 C C . ILE A 1 107 ? 1.723 -19.984 -8.07 1 86.25 107 ILE A C 1
ATOM 821 O O . ILE A 1 107 ? 0.869 -19.609 -7.262 1 86.25 107 ILE A O 1
ATOM 825 N N . ARG A 1 108 ? 1.645 -19.828 -9.336 1 82.31 108 ARG A N 1
ATOM 826 C CA . ARG A 1 108 ? 0.436 -19.188 -9.852 1 82.31 108 ARG A CA 1
ATOM 827 C C . ARG A 1 108 ? -0.808 -19.984 -9.445 1 82.31 108 ARG A C 1
ATOM 829 O O . ARG A 1 108 ? -1.816 -19.391 -9.047 1 82.31 108 ARG A O 1
ATOM 836 N N . THR A 1 109 ? -0.634 -21.266 -9.57 1 84.38 109 THR A N 1
ATOM 837 C CA . THR A 1 109 ? -1.746 -22.125 -9.188 1 84.38 109 THR A CA 1
ATOM 838 C C . THR A 1 109 ? -2.012 -22.031 -7.688 1 84.38 109 THR A C 1
ATOM 840 O O . THR A 1 109 ? -3.158 -21.859 -7.266 1 84.38 109 THR A O 1
ATOM 843 N N . GLU A 1 110 ? -0.954 -22.141 -6.941 1 89.75 110 GLU A N 1
ATOM 844 C CA . GLU A 1 110 ? -1.091 -22.062 -5.488 1 89.75 110 GLU A CA 1
ATOM 845 C C . GLU A 1 110 ? -1.615 -20.688 -5.059 1 89.75 110 GLU A C 1
ATOM 847 O O . GLU A 1 110 ? -2.438 -20.594 -4.145 1 89.75 110 GLU A O 1
ATOM 852 N N . ALA A 1 111 ? -1.145 -19.719 -5.699 1 88.62 111 ALA A N 1
ATOM 853 C CA . ALA A 1 111 ? -1.585 -18.359 -5.406 1 88.62 111 ALA A CA 1
ATOM 854 C C . ALA A 1 111 ? -3.08 -18.203 -5.668 1 88.62 111 ALA A C 1
ATOM 856 O O . ALA A 1 111 ? -3.799 -17.609 -4.859 1 88.62 111 ALA A O 1
ATOM 857 N N . ALA A 1 112 ? -3.527 -18.734 -6.758 1 86.19 112 ALA A N 1
ATOM 858 C CA . ALA A 1 112 ? -4.945 -18.672 -7.098 1 86.19 112 ALA A CA 1
ATOM 859 C C . ALA A 1 112 ? -5.789 -19.391 -6.051 1 86.19 112 ALA A C 1
ATOM 861 O O . ALA A 1 112 ? -6.859 -18.922 -5.668 1 86.19 112 ALA A O 1
ATOM 862 N N . ALA A 1 113 ? -5.312 -20.484 -5.633 1 91.44 113 ALA A N 1
ATOM 863 C CA . ALA A 1 113 ? -6.012 -21.25 -4.613 1 91.44 113 ALA A CA 1
ATOM 864 C C . ALA A 1 113 ? -6.094 -20.484 -3.299 1 91.44 113 ALA A C 1
ATOM 866 O O . ALA A 1 113 ? -7.141 -20.453 -2.652 1 91.44 113 ALA A O 1
ATOM 867 N N . VAL A 1 114 ? -5.02 -19.891 -2.916 1 92.81 114 VAL A N 1
ATOM 868 C CA . VAL A 1 114 ? -4.969 -19.141 -1.667 1 92.81 114 VAL A CA 1
ATOM 869 C C . VAL A 1 114 ? -5.926 -17.953 -1.738 1 92.81 114 VAL A C 1
ATOM 871 O O . VAL A 1 114 ? -6.645 -17.672 -0.777 1 92.81 114 VAL A O 1
ATOM 874 N N . ILE A 1 115 ? -5.969 -17.297 -2.836 1 89.94 115 ILE A N 1
ATOM 875 C CA . ILE A 1 115 ? -6.867 -16.172 -3.02 1 89.94 115 ILE A CA 1
ATOM 876 C C . ILE A 1 115 ? -8.312 -16.625 -2.883 1 89.94 115 ILE A C 1
ATOM 878 O O . ILE A 1 115 ? -9.117 -15.984 -2.197 1 89.94 115 ILE A O 1
ATOM 882 N N . ALA A 1 116 ? -8.617 -17.656 -3.502 1 89.56 116 ALA A N 1
ATOM 883 C CA . ALA A 1 116 ? -9.969 -18.203 -3.424 1 89.56 116 ALA A CA 1
ATOM 884 C C . ALA A 1 116 ? -10.336 -18.562 -1.984 1 89.56 116 ALA A C 1
ATOM 886 O O . ALA A 1 116 ? -11.453 -18.297 -1.541 1 89.56 116 ALA A O 1
ATOM 887 N N . GLU A 1 117 ? -9.422 -19.125 -1.291 1 93.06 117 GLU A N 1
ATOM 888 C CA . GLU A 1 117 ? -9.641 -19.5 0.103 1 93.06 117 GLU A CA 1
ATOM 889 C C . GLU A 1 117 ? -9.859 -18.25 0.973 1 93.06 117 GLU A C 1
ATOM 891 O O . GLU A 1 117 ? -10.727 -18.25 1.848 1 93.06 117 GLU A O 1
ATOM 896 N N . LEU A 1 118 ? -9.062 -17.266 0.748 1 91.31 118 LEU A N 1
ATOM 897 C CA . LEU A 1 118 ? -9.211 -16.031 1.5 1 91.31 118 LEU A CA 1
ATOM 898 C C . LEU A 1 118 ? -10.586 -15.414 1.271 1 91.31 118 LEU A C 1
ATOM 900 O O . LEU A 1 118 ? -11.242 -14.984 2.221 1 91.31 118 LEU A O 1
ATOM 904 N N . GLU A 1 119 ? -10.93 -15.352 0.079 1 89.25 119 GLU A N 1
ATOM 905 C CA . GLU A 1 119 ? -12.234 -14.789 -0.242 1 89.25 119 GLU A CA 1
ATOM 906 C C . GLU A 1 119 ? -13.359 -15.602 0.408 1 89.25 119 GLU A C 1
ATOM 908 O O . GLU A 1 119 ? -14.336 -15.031 0.902 1 89.25 119 GLU A O 1
ATOM 913 N N . ALA A 1 120 ? -13.25 -16.875 0.374 1 90.88 120 ALA A N 1
ATOM 914 C CA . ALA A 1 120 ? -14.234 -17.719 1.038 1 90.88 120 ALA A CA 1
ATOM 915 C C . ALA A 1 120 ? -14.281 -17.438 2.537 1 90.88 120 ALA A C 1
ATOM 917 O O . ALA A 1 120 ? -15.359 -17.359 3.127 1 90.88 120 ALA A O 1
ATOM 918 N N . ASP A 1 121 ? -13.125 -17.312 3.178 1 92.44 121 ASP A N 1
ATOM 919 C CA . ASP A 1 121 ? -13.031 -17 4.602 1 92.44 121 ASP A CA 1
ATOM 920 C C . ASP A 1 121 ? -13.703 -15.664 4.922 1 92.44 121 ASP A C 1
ATOM 922 O O . ASP A 1 121 ? -14.43 -15.555 5.914 1 92.44 121 ASP A O 1
ATOM 926 N N . TYR A 1 122 ? -13.445 -14.656 4.043 1 91.31 122 TYR A N 1
ATOM 927 C CA . TYR A 1 122 ? -14.008 -13.328 4.277 1 91.31 122 TYR A CA 1
ATOM 928 C C . TYR A 1 122 ? -15.516 -13.328 4.055 1 91.31 122 TYR A C 1
ATOM 930 O O . TYR A 1 122 ? -16.25 -12.602 4.727 1 91.31 122 TYR A O 1
ATOM 938 N N . ALA A 1 123 ? -15.984 -14.094 3.102 1 89.56 123 ALA A N 1
ATOM 939 C CA . ALA A 1 123 ? -17.422 -14.227 2.887 1 89.56 123 ALA A CA 1
ATOM 940 C C . ALA A 1 123 ? -18.125 -14.773 4.133 1 89.56 123 ALA A C 1
ATOM 942 O O . ALA A 1 123 ? -19.219 -14.336 4.477 1 89.56 123 ALA A O 1
ATOM 943 N N . VAL A 1 124 ? -17.469 -15.695 4.801 1 91.12 124 VAL A N 1
ATOM 944 C CA . VAL A 1 124 ? -18 -16.281 6.02 1 91.12 124 VAL A CA 1
ATOM 945 C C . VAL A 1 124 ? -17.891 -15.289 7.172 1 91.12 124 VAL A C 1
ATOM 947 O O . VAL A 1 124 ? -18.828 -15.141 7.965 1 91.12 124 VAL A O 1
ATOM 950 N N . LEU A 1 125 ? -16.812 -14.602 7.203 1 91 125 LEU A N 1
ATOM 951 C CA . LEU A 1 125 ? -16.516 -13.672 8.289 1 91 125 LEU A CA 1
ATOM 952 C C . LEU A 1 125 ? -17.453 -12.477 8.258 1 91 125 LEU A C 1
ATOM 954 O O . LEU A 1 125 ? -17.891 -11.992 9.305 1 91 125 LEU A O 1
ATOM 958 N N . LEU A 1 126 ? -17.719 -12.109 6.941 1 88.5 126 LEU A N 1
ATOM 959 C CA . LEU A 1 126 ? -18.5 -10.883 6.793 1 88.5 126 LEU A CA 1
ATOM 960 C C . LEU A 1 126 ? -19.984 -11.188 6.707 1 88.5 126 LEU A C 1
ATOM 962 O O . LEU A 1 126 ? -20.438 -11.844 5.766 1 88.5 126 LEU A O 1
ATOM 966 N N . LYS A 1 127 ? -20.766 -11.18 7.656 1 75.06 127 LYS A N 1
ATOM 967 C CA . LYS A 1 127 ? -22.203 -11.406 7.688 1 75.06 127 LYS A CA 1
ATOM 968 C C . LYS A 1 127 ? -22.969 -10.219 7.109 1 75.06 127 LYS A C 1
ATOM 970 O O . LYS A 1 127 ? -23.812 -10.383 6.234 1 75.06 127 LYS A O 1
ATOM 975 N N . ASP A 1 128 ? -22.609 -9 7.578 1 67.75 128 ASP A N 1
ATOM 976 C CA . ASP A 1 128 ? -23.125 -7.684 7.219 1 67.75 128 ASP A CA 1
ATOM 977 C C . ASP A 1 128 ? -22.031 -6.621 7.301 1 67.75 128 ASP A C 1
ATOM 979 O O . ASP A 1 128 ? -21.562 -6.297 8.391 1 67.75 128 ASP A O 1
ATOM 983 N N . PRO A 1 129 ? -21.656 -6.066 6.254 1 66.69 129 PRO A N 1
ATOM 984 C CA . PRO A 1 129 ? -22.156 -6.418 4.918 1 66.69 129 PRO A CA 1
ATOM 985 C C . PRO A 1 129 ? -21.516 -7.691 4.371 1 66.69 129 PRO A C 1
ATOM 987 O O . PRO A 1 129 ? -20.5 -8.156 4.895 1 66.69 129 PRO A O 1
ATOM 990 N N . GLU A 1 130 ? -22.188 -8.141 3.398 1 81.75 130 GLU A N 1
ATOM 991 C CA . GLU A 1 130 ? -21.641 -9.266 2.643 1 81.75 130 GLU A CA 1
ATOM 992 C C . GLU A 1 130 ? -20.391 -8.859 1.865 1 81.75 130 GLU A C 1
ATOM 994 O O . GLU A 1 130 ? -20.188 -7.672 1.6 1 81.75 130 GLU A O 1
ATOM 999 N N . LEU A 1 131 ? -19.609 -9.828 1.611 1 87.12 131 LEU A N 1
ATOM 1000 C CA . LEU A 1 131 ? -18.391 -9.602 0.842 1 87.12 131 LEU A CA 1
ATOM 1001 C C . LEU A 1 131 ? -18.703 -8.875 -0.464 1 87.12 131 LEU A C 1
ATOM 1003 O O . LEU A 1 131 ? -17.953 -7.984 -0.875 1 87.12 131 LEU A O 1
ATOM 1007 N N . ALA A 1 132 ? -19.766 -9.219 -1.015 1 86.31 132 ALA A N 1
ATOM 1008 C CA . ALA A 1 132 ? -20.172 -8.586 -2.268 1 86.31 132 ALA A CA 1
ATOM 1009 C C . ALA A 1 132 ? -20.438 -7.094 -2.062 1 86.31 132 ALA A C 1
ATOM 1011 O O . ALA A 1 132 ? -20.094 -6.273 -2.916 1 86.31 132 ALA A O 1
ATOM 1012 N N . SER A 1 133 ? -21.062 -6.766 -0.977 1 87.69 133 SER A N 1
ATOM 1013 C CA . SER A 1 133 ? -21.344 -5.371 -0.65 1 87.69 133 SER A CA 1
ATOM 1014 C C . SER A 1 133 ? -20.047 -4.602 -0.38 1 87.69 133 SER A C 1
ATOM 1016 O O . SER A 1 133 ? -19.922 -3.438 -0.77 1 87.69 133 SER A O 1
ATOM 1018 N N . LEU A 1 134 ? -19.156 -5.23 0.316 1 90.12 134 LEU A N 1
ATOM 1019 C CA . LEU A 1 134 ? -17.859 -4.625 0.538 1 90.12 134 LEU A CA 1
ATOM 1020 C C . LEU A 1 134 ? -17.156 -4.336 -0.788 1 90.12 134 LEU A C 1
ATOM 1022 O O . LEU A 1 134 ? -16.672 -3.225 -1.005 1 90.12 134 LEU A O 1
ATOM 1026 N N . LYS A 1 135 ? -17.141 -5.297 -1.684 1 90.69 135 LYS A N 1
ATOM 1027 C CA . LYS A 1 135 ? -16.516 -5.129 -2.992 1 90.69 135 LYS A CA 1
ATOM 1028 C C . LYS A 1 135 ? -17.172 -4.004 -3.781 1 90.69 135 LYS A C 1
ATOM 1030 O O . LYS A 1 135 ? -16.5 -3.221 -4.449 1 90.69 135 LYS A O 1
ATOM 1035 N N . GLY A 1 136 ? -18.453 -3.977 -3.658 1 89.69 136 GLY A N 1
ATOM 1036 C CA . GLY A 1 136 ? -19.172 -2.898 -4.309 1 89.69 136 GLY A CA 1
ATOM 1037 C C . GLY A 1 136 ? -18.797 -1.525 -3.781 1 89.69 136 GLY A C 1
ATOM 1038 O O . GLY A 1 136 ? -18.641 -0.579 -4.555 1 89.69 136 GLY A O 1
ATOM 1039 N N . ALA A 1 137 ? -18.703 -1.391 -2.5 1 91.38 137 ALA A N 1
ATOM 1040 C CA . ALA A 1 137 ? -18.312 -0.131 -1.876 1 91.38 137 ALA A CA 1
ATOM 1041 C C . ALA A 1 137 ? -16.906 0.281 -2.32 1 91.38 137 ALA A C 1
ATOM 1043 O O . ALA A 1 137 ? -16.672 1.45 -2.633 1 91.38 137 ALA A O 1
ATOM 1044 N N . LEU A 1 138 ? -15.984 -0.696 -2.342 1 92.62 138 LEU A N 1
ATOM 1045 C CA . LEU A 1 138 ? -14.625 -0.427 -2.773 1 92.62 138 LEU A CA 1
ATOM 1046 C C . LEU A 1 138 ? -14.594 0.036 -4.227 1 92.62 138 LEU A C 1
ATOM 1048 O O . LEU A 1 138 ? -13.859 0.966 -4.574 1 92.62 138 LEU A O 1
ATOM 1052 N N . GLN A 1 139 ? -15.359 -0.555 -5.035 1 91.12 139 GLN A N 1
ATOM 1053 C CA . GLN A 1 139 ? -15.438 -0.161 -6.441 1 91.12 139 GLN A CA 1
ATOM 1054 C C . GLN A 1 139 ? -15.938 1.272 -6.582 1 91.12 139 GLN A C 1
ATOM 1056 O O . GLN A 1 139 ? -15.453 2.025 -7.43 1 91.12 139 GLN A O 1
ATOM 1061 N N . SER A 1 140 ? -16.922 1.603 -5.793 1 91.69 140 SER A N 1
ATOM 1062 C CA . SER A 1 140 ? -17.438 2.967 -5.809 1 91.69 140 SER A CA 1
ATOM 1063 C C . SER A 1 140 ? -16.344 3.973 -5.438 1 91.69 140 SER A C 1
ATOM 1065 O O . SER A 1 140 ? -16.219 5.02 -6.078 1 91.69 140 SER A O 1
ATOM 1067 N N . ILE A 1 141 ? -15.586 3.654 -4.426 1 92.12 141 ILE A N 1
ATOM 1068 C CA . ILE A 1 141 ? -14.5 4.523 -3.996 1 92.12 141 ILE A CA 1
ATOM 1069 C C . ILE A 1 141 ? -13.461 4.637 -5.109 1 92.12 141 ILE A C 1
ATOM 1071 O O . ILE A 1 141 ? -12.977 5.73 -5.406 1 92.12 141 ILE A O 1
ATOM 1075 N N . ILE A 1 142 ? -13.102 3.531 -5.727 1 91.38 142 ILE A N 1
ATOM 1076 C CA . ILE A 1 142 ? -12.117 3.484 -6.801 1 91.38 142 ILE A CA 1
ATOM 1077 C C . ILE A 1 142 ? -12.57 4.359 -7.965 1 91.38 142 ILE A C 1
ATOM 1079 O O . ILE A 1 142 ? -11.758 5.043 -8.594 1 91.38 142 ILE A O 1
ATOM 1083 N N . SER A 1 143 ? -13.797 4.387 -8.164 1 90.56 143 SER A N 1
ATOM 1084 C CA . SER A 1 143 ? -14.344 5.117 -9.305 1 90.56 143 SER A CA 1
ATOM 1085 C C . SER A 1 143 ? -14.234 6.625 -9.094 1 90.56 143 SER A C 1
ATOM 1087 O O . SER A 1 143 ? -14.406 7.398 -10.039 1 90.56 143 SER A O 1
ATOM 1089 N N . THR A 1 144 ? -14.055 7.023 -7.891 1 87.56 144 THR A N 1
ATOM 1090 C CA . THR A 1 144 ? -13.953 8.453 -7.609 1 87.56 144 THR A CA 1
ATOM 1091 C C . THR A 1 144 ? -12.609 9 -8.094 1 87.56 144 THR A C 1
ATOM 1093 O O . THR A 1 144 ? -12.43 10.211 -8.188 1 87.56 144 THR A O 1
ATOM 1096 N N . SER A 1 145 ? -11.617 8.125 -8.32 1 84.38 145 SER A N 1
ATOM 1097 C CA . SER A 1 145 ? -10.305 8.555 -8.789 1 84.38 145 SER A CA 1
ATOM 1098 C C . SER A 1 145 ? -9.945 7.867 -10.102 1 84.38 145 SER A C 1
ATOM 1100 O O . SER A 1 145 ? -9.859 6.641 -10.164 1 84.38 145 SER A O 1
ATOM 1102 N N . PRO A 1 146 ? -9.711 8.656 -11.117 1 69.88 146 PRO A N 1
ATOM 1103 C CA . PRO A 1 146 ? -9.391 8.07 -12.422 1 69.88 146 PRO A CA 1
ATOM 1104 C C . PRO A 1 146 ? -8.039 7.348 -12.414 1 69.88 146 PRO A C 1
ATOM 1106 O O . PRO A 1 146 ? -7.781 6.512 -13.289 1 69.88 146 PRO A O 1
ATOM 1109 N N . THR A 1 147 ? -7.227 7.648 -11.547 1 66.44 147 THR A N 1
ATOM 1110 C CA . THR A 1 147 ? -5.887 7.07 -11.57 1 66.44 147 THR A CA 1
ATOM 1111 C C . THR A 1 147 ? -5.82 5.816 -10.703 1 66.44 147 THR A C 1
ATOM 1113 O O . THR A 1 147 ? -4.762 5.195 -10.586 1 66.44 147 THR A O 1
ATOM 1116 N N . ALA A 1 148 ? -6.918 5.523 -10.203 1 65.62 148 ALA A N 1
ATOM 1117 C CA . ALA A 1 148 ? -6.91 4.387 -9.281 1 65.62 148 ALA A CA 1
ATOM 1118 C C . ALA A 1 148 ? -7.113 3.072 -10.031 1 65.62 148 ALA A C 1
ATOM 1120 O O . ALA A 1 148 ? -7.699 3.053 -11.109 1 65.62 148 ALA A O 1
ATOM 1121 N N . MET B 1 1 ? -23.812 -9.445 -19.188 1 21.67 1 MET B N 1
ATOM 1122 C CA . MET B 1 1 ? -23.391 -10.195 -18 1 21.67 1 MET B CA 1
ATOM 1123 C C . MET B 1 1 ? -22.062 -9.688 -17.484 1 21.67 1 MET B C 1
ATOM 1125 O O . MET B 1 1 ? -21.062 -9.672 -18.219 1 21.67 1 MET B O 1
ATOM 1129 N N . ALA B 1 2 ? -22.047 -8.5 -16.984 1 30.48 2 ALA B N 1
ATOM 1130 C CA . ALA B 1 2 ? -20.875 -7.66 -16.75 1 30.48 2 ALA B CA 1
ATOM 1131 C C . ALA B 1 2 ? -19.688 -8.492 -16.25 1 30.48 2 ALA B C 1
ATOM 1133 O O . ALA B 1 2 ? -19.844 -9.312 -15.344 1 30.48 2 ALA B O 1
ATOM 1134 N N . LEU B 1 3 ? -19.047 -9.086 -17.172 1 29.7 3 LEU B N 1
ATOM 1135 C CA . LEU B 1 3 ? -17.906 -9.953 -16.922 1 29.7 3 LEU B CA 1
ATOM 1136 C C . LEU B 1 3 ? -17.203 -9.562 -15.625 1 29.7 3 LEU B C 1
ATOM 1138 O O . LEU B 1 3 ? -16.562 -8.516 -15.562 1 29.7 3 LEU B O 1
ATOM 1142 N N . VAL B 1 4 ? -17.969 -9.422 -14.586 1 35.12 4 VAL B N 1
ATOM 1143 C CA . VAL B 1 4 ? -17.453 -9.172 -13.242 1 35.12 4 VAL B CA 1
ATOM 1144 C C . VAL B 1 4 ? -16.062 -9.789 -13.102 1 35.12 4 VAL B C 1
ATOM 1146 O O . VAL B 1 4 ? -15.922 -11 -12.945 1 35.12 4 VAL B O 1
ATOM 1149 N N . THR B 1 5 ? -15.273 -9.844 -14.078 1 42 5 THR B N 1
ATOM 1150 C CA . THR B 1 5 ? -13.875 -10.242 -13.93 1 42 5 THR B CA 1
ATOM 1151 C C . THR B 1 5 ? -13.398 -10.008 -12.5 1 42 5 THR B C 1
ATOM 1153 O O . THR B 1 5 ? -13.461 -8.891 -11.992 1 42 5 THR B O 1
ATOM 1156 N N . ASP B 1 6 ? -14.016 -10.828 -11.484 1 52.09 6 ASP B N 1
ATOM 1157 C CA . ASP B 1 6 ? -14.008 -10.945 -10.031 1 52.09 6 ASP B CA 1
ATOM 1158 C C . ASP B 1 6 ? -12.672 -10.484 -9.453 1 52.09 6 ASP B C 1
ATOM 1160 O O . ASP B 1 6 ? -11.703 -11.25 -9.414 1 52.09 6 ASP B O 1
ATOM 1164 N N . VAL B 1 7 ? -12.539 -9.242 -9.594 1 62.41 7 VAL B N 1
ATOM 1165 C CA . VAL B 1 7 ? -11.32 -8.703 -9 1 62.41 7 VAL B CA 1
ATOM 1166 C C . VAL B 1 7 ? -11.203 -9.172 -7.551 1 62.41 7 VAL B C 1
ATOM 1168 O O . VAL B 1 7 ? -12.164 -9.07 -6.781 1 62.41 7 VAL B O 1
ATOM 1171 N N . HIS B 1 8 ? -10.242 -9.852 -7.32 1 83.25 8 HIS B N 1
ATOM 1172 C CA . HIS B 1 8 ? -9.945 -10.359 -5.984 1 83.25 8 HIS B CA 1
ATOM 1173 C C . HIS B 1 8 ? -9.883 -9.227 -4.965 1 83.25 8 HIS B C 1
ATOM 1175 O O . HIS B 1 8 ? -9.578 -8.086 -5.32 1 83.25 8 HIS B O 1
ATOM 1181 N N . ILE B 1 9 ? -10.492 -9.391 -3.816 1 85.62 9 ILE B N 1
ATOM 1182 C CA . ILE B 1 9 ? -10.633 -8.43 -2.729 1 85.62 9 ILE B CA 1
ATOM 1183 C C . ILE B 1 9 ? -9.305 -7.711 -2.502 1 85.62 9 ILE B C 1
ATOM 1185 O O . ILE B 1 9 ? -9.273 -6.504 -2.234 1 85.62 9 ILE B O 1
ATOM 1189 N N . ALA B 1 10 ? -8.281 -8.422 -2.641 1 84.69 10 ALA B N 1
ATOM 1190 C CA . ALA B 1 10 ? -6.969 -7.824 -2.408 1 84.69 10 ALA B CA 1
ATOM 1191 C C . ALA B 1 10 ? -6.684 -6.719 -3.42 1 84.69 10 ALA B C 1
ATOM 1193 O O . ALA B 1 10 ? -6.145 -5.668 -3.062 1 84.69 10 ALA B O 1
ATOM 1194 N N . ARG B 1 11 ? -7.031 -6.973 -4.676 1 85.62 11 ARG B N 1
ATOM 1195 C CA . ARG B 1 11 ? -6.828 -5.98 -5.723 1 85.62 11 ARG B CA 1
ATOM 1196 C C . ARG B 1 11 ? -7.734 -4.77 -5.512 1 85.62 11 ARG B C 1
ATOM 1198 O O . ARG B 1 11 ? -7.305 -3.629 -5.699 1 85.62 11 ARG B O 1
ATOM 1205 N N . LEU B 1 12 ? -8.938 -4.98 -5.113 1 89.81 12 LEU B N 1
ATOM 1206 C CA . LEU B 1 12 ? -9.875 -3.893 -4.863 1 89.81 12 LEU B CA 1
ATOM 1207 C C . LEU B 1 12 ? -9.406 -3.033 -3.693 1 89.81 12 LEU B C 1
ATOM 1209 O O . LEU B 1 12 ? -9.492 -1.804 -3.746 1 89.81 12 LEU B O 1
ATOM 1213 N N . LEU B 1 13 ? -8.953 -3.691 -2.664 1 92.12 13 LEU B N 1
ATOM 1214 C CA . LEU B 1 13 ? -8.445 -2.961 -1.507 1 92.12 13 LEU B CA 1
ATOM 1215 C C . LEU B 1 13 ? -7.27 -2.076 -1.898 1 92.12 13 LEU B C 1
ATOM 1217 O O . LEU B 1 13 ? -7.223 -0.9 -1.531 1 92.12 13 LEU B O 1
ATOM 1221 N N . LEU B 1 14 ? -6.398 -2.6 -2.686 1 88.31 14 LEU B N 1
ATOM 1222 C CA . LEU B 1 14 ? -5.219 -1.855 -3.119 1 88.31 14 LEU B CA 1
ATOM 1223 C C . LEU B 1 14 ? -5.617 -0.655 -3.973 1 88.31 14 LEU B C 1
ATOM 1225 O O . LEU B 1 14 ? -5.102 0.448 -3.777 1 88.31 14 LEU B O 1
ATOM 1229 N N . ARG B 1 15 ? -6.473 -0.9 -4.863 1 89.19 15 ARG B N 1
ATOM 1230 C CA . ARG B 1 15 ? -6.934 0.181 -5.73 1 89.19 15 ARG B CA 1
ATOM 1231 C C . ARG B 1 15 ? -7.676 1.246 -4.93 1 89.19 15 ARG B C 1
ATOM 1233 O O . ARG B 1 15 ? -7.574 2.438 -5.23 1 89.19 15 ARG B O 1
ATOM 1240 N N . ALA B 1 16 ? -8.422 0.803 -3.945 1 93.19 16 ALA B N 1
ATOM 1241 C CA . ALA B 1 16 ? -9.133 1.753 -3.096 1 93.19 16 ALA B CA 1
ATOM 1242 C C . ALA B 1 16 ? -8.156 2.619 -2.305 1 93.19 16 ALA B C 1
ATOM 1244 O O . ALA B 1 16 ? -8.352 3.83 -2.182 1 93.19 16 ALA B O 1
ATOM 1245 N N . VAL B 1 17 ? -7.145 2.027 -1.756 1 92.19 17 VAL B N 1
ATOM 1246 C CA . VAL B 1 17 ? -6.113 2.785 -1.054 1 92.19 17 VAL B CA 1
ATOM 1247 C C . VAL B 1 17 ? -5.523 3.842 -1.985 1 92.19 17 VAL B C 1
ATOM 1249 O O . VAL B 1 17 ? -5.414 5.012 -1.616 1 92.19 17 VAL B O 1
ATOM 1252 N N . ARG B 1 18 ? -5.191 3.434 -3.186 1 89.75 18 ARG B N 1
ATOM 1253 C CA . ARG B 1 18 ? -4.59 4.352 -4.148 1 89.75 18 ARG B CA 1
ATOM 1254 C C . ARG B 1 18 ? -5.543 5.496 -4.484 1 89.75 18 ARG B C 1
ATOM 1256 O O . ARG B 1 18 ? -5.125 6.648 -4.578 1 89.75 18 ARG B O 1
ATOM 1263 N N . ALA B 1 19 ? -6.762 5.129 -4.684 1 92.62 19 ALA B N 1
ATOM 1264 C CA . ALA B 1 19 ? -7.77 6.137 -5.008 1 92.62 19 ALA B CA 1
ATOM 1265 C C . ALA B 1 19 ? -7.895 7.164 -3.889 1 92.62 19 ALA B C 1
ATOM 1267 O O . ALA B 1 19 ? -7.914 8.375 -4.145 1 92.62 19 ALA B O 1
ATOM 1268 N N . VAL B 1 20 ? -7.969 6.711 -2.689 1 93.5 20 VAL B N 1
ATOM 1269 C CA . VAL B 1 20 ? -8.133 7.59 -1.537 1 93.5 20 VAL B CA 1
ATOM 1270 C C . VAL B 1 20 ? -6.887 8.453 -1.363 1 93.5 20 VAL B C 1
ATOM 1272 O O . VAL B 1 20 ? -6.988 9.664 -1.159 1 93.5 20 VAL B O 1
ATOM 1275 N N . GLN B 1 21 ? -5.727 7.855 -1.48 1 92.12 21 GLN B N 1
ATOM 1276 C CA . GLN B 1 21 ? -4.473 8.586 -1.307 1 92.12 21 GLN B CA 1
ATOM 1277 C C . GLN B 1 21 ? -4.293 9.633 -2.396 1 92.12 21 GLN B C 1
ATOM 1279 O O . GLN B 1 21 ? -3.852 10.758 -2.121 1 92.12 21 GLN B O 1
ATOM 1284 N N . SER B 1 22 ? -4.613 9.234 -3.596 1 92.88 22 SER B N 1
ATOM 1285 C CA . SER B 1 22 ? -4.5 10.18 -4.707 1 92.88 22 SER B CA 1
ATOM 1286 C C . SER B 1 22 ? -5.422 11.375 -4.512 1 92.88 22 SER B C 1
ATOM 1288 O O . SER B 1 22 ? -5.004 12.523 -4.695 1 92.88 22 SER B O 1
ATOM 1290 N N . THR B 1 23 ? -6.629 11.117 -4.176 1 93.19 23 THR B N 1
ATOM 1291 C CA . THR B 1 23 ? -7.59 12.195 -3.945 1 93.19 23 THR B CA 1
ATOM 1292 C C . THR B 1 23 ? -7.152 13.062 -2.771 1 93.19 23 THR B C 1
ATOM 1294 O O . THR B 1 23 ? -7.262 14.297 -2.83 1 93.19 23 THR B O 1
ATOM 1297 N N . TYR B 1 24 ? -6.699 12.43 -1.748 1 92.31 24 TYR B N 1
ATOM 1298 C CA . TYR B 1 24 ? -6.199 13.117 -0.565 1 92.31 24 TYR B CA 1
ATOM 1299 C C . TYR B 1 24 ? -5.09 14.102 -0.935 1 92.31 24 TYR B C 1
ATOM 1301 O O . TYR B 1 24 ? -5.152 15.281 -0.579 1 92.31 24 TYR B O 1
ATOM 1309 N N . ILE B 1 25 ? -4.176 13.672 -1.711 1 93.12 25 ILE B N 1
ATOM 1310 C CA . ILE B 1 25 ? -3.029 14.492 -2.096 1 93.12 25 ILE B CA 1
ATOM 1311 C C . ILE B 1 25 ? -3.48 15.594 -3.055 1 93.12 25 ILE B C 1
ATOM 1313 O O . ILE B 1 25 ? -3.061 16.75 -2.928 1 93.12 25 ILE B O 1
ATOM 1317 N N . GLU B 1 26 ? -4.273 15.234 -3.951 1 94.31 26 GLU B N 1
ATOM 1318 C CA . GLU B 1 26 ? -4.785 16.219 -4.898 1 94.31 26 GLU B CA 1
ATOM 1319 C C . GLU B 1 26 ? -5.469 17.375 -4.172 1 94.31 26 GLU B C 1
ATOM 1321 O O . GLU B 1 26 ? -5.266 18.547 -4.52 1 94.31 26 GLU B O 1
ATOM 1326 N N . ARG B 1 27 ? -6.215 17.062 -3.219 1 94.44 27 ARG B N 1
ATOM 1327 C CA . ARG B 1 27 ? -6.926 18.094 -2.475 1 94.44 27 ARG B CA 1
ATOM 1328 C C . ARG B 1 27 ? -5.957 18.953 -1.674 1 94.44 27 ARG B C 1
ATOM 1330 O O . ARG B 1 27 ? -6.133 20.172 -1.573 1 94.44 27 ARG B O 1
ATOM 1337 N N . LEU B 1 28 ? -4.984 18.359 -1.075 1 94.31 28 LEU B N 1
ATOM 1338 C CA . LEU B 1 28 ? -3.979 19.141 -0.357 1 94.31 28 LEU B CA 1
ATOM 1339 C C . LEU B 1 28 ? -3.225 20.062 -1.306 1 94.31 28 LEU B C 1
ATOM 1341 O O . LEU B 1 28 ? -2.922 21.203 -0.954 1 94.31 28 LEU B O 1
ATOM 1345 N N . GLN B 1 29 ? -2.947 19.516 -2.492 1 94.75 29 GLN B N 1
ATOM 1346 C CA . GLN B 1 29 ? -2.283 20.344 -3.498 1 94.75 29 GLN B CA 1
ATOM 1347 C C . GLN B 1 29 ? -3.125 21.562 -3.855 1 94.75 29 GLN B C 1
ATOM 1349 O O . GLN B 1 29 ? -2.596 22.656 -4.008 1 94.75 29 GLN B O 1
ATOM 1354 N N . GLN B 1 30 ? -4.359 21.391 -3.889 1 94.69 30 GLN B N 1
ATOM 1355 C CA . GLN B 1 30 ? -5.281 22.469 -4.23 1 94.69 30 GLN B CA 1
ATOM 1356 C C . GLN B 1 30 ? -5.414 23.453 -3.08 1 94.69 30 GLN B C 1
ATOM 1358 O O . GLN B 1 30 ? -5.84 24.594 -3.285 1 94.69 30 GLN B O 1
ATOM 1363 N N . ARG B 1 31 ? -5.02 23 -1.906 1 93.5 31 ARG B N 1
ATOM 1364 C CA . ARG B 1 31 ? -5.145 23.844 -0.724 1 93.5 31 ARG B CA 1
ATOM 1365 C C . ARG B 1 31 ? -3.822 24.531 -0.393 1 93.5 31 ARG B C 1
ATOM 1367 O O . ARG B 1 31 ? -3.516 24.766 0.777 1 93.5 31 ARG B O 1
ATOM 1374 N N . GLY B 1 32 ? -2.932 24.594 -1.395 1 91.81 32 GLY B N 1
ATOM 1375 C CA . GLY B 1 32 ? -1.729 25.391 -1.218 1 91.81 32 GLY B CA 1
ATOM 1376 C C . GLY B 1 32 ? -0.49 24.562 -0.968 1 91.81 32 GLY B C 1
ATOM 1377 O O . GLY B 1 32 ? 0.538 25.078 -0.527 1 91.81 32 GLY B O 1
ATOM 1378 N N . HIS B 1 33 ? -0.624 23.25 -1.213 1 94.19 33 HIS B N 1
ATOM 1379 C CA . HIS B 1 33 ? 0.526 22.375 -1.02 1 94.19 33 HIS B CA 1
ATOM 1380 C C . HIS B 1 33 ? 0.851 21.594 -2.293 1 94.19 33 HIS B C 1
ATOM 1382 O O . HIS B 1 33 ? 0.858 20.359 -2.291 1 94.19 33 HIS B O 1
ATOM 1388 N N . PRO B 1 34 ? 1.173 22.281 -3.35 1 93.19 34 PRO B N 1
ATOM 1389 C CA . PRO B 1 34 ? 1.343 21.656 -4.668 1 93.19 34 PRO B CA 1
ATOM 1390 C C . PRO B 1 34 ? 2.525 20.703 -4.719 1 93.19 34 PRO B C 1
ATOM 1392 O O . PRO B 1 34 ? 2.586 19.828 -5.602 1 93.19 34 PRO B O 1
ATOM 1395 N N . GLY B 1 35 ? 3.408 20.812 -3.834 1 94.12 35 GLY B N 1
ATOM 1396 C CA . GLY B 1 35 ? 4.605 20 -3.879 1 94.12 35 GLY B CA 1
ATOM 1397 C C . GLY B 1 35 ? 4.426 18.641 -3.205 1 94.12 35 GLY B C 1
ATOM 1398 O O . GLY B 1 35 ? 5.297 17.781 -3.297 1 94.12 35 GLY B O 1
ATOM 1399 N N . LEU B 1 36 ? 3.361 18.422 -2.566 1 94.62 36 LEU B N 1
ATOM 1400 C CA . LEU B 1 36 ? 3.139 17.172 -1.844 1 94.62 36 LEU B CA 1
ATOM 1401 C C . LEU B 1 36 ? 2.752 16.062 -2.803 1 94.62 36 LEU B C 1
ATOM 1403 O O . LEU B 1 36 ? 2.014 16.281 -3.764 1 94.62 36 LEU B O 1
ATOM 1407 N N . ARG B 1 37 ? 3.189 14.891 -2.549 1 93.88 37 ARG B N 1
ATOM 1408 C CA . ARG B 1 37 ? 2.879 13.672 -3.297 1 93.88 37 ARG B CA 1
ATOM 1409 C C . ARG B 1 37 ? 2.535 12.523 -2.357 1 93.88 37 ARG B C 1
ATOM 1411 O O . ARG B 1 37 ? 2.75 12.617 -1.146 1 93.88 37 ARG B O 1
ATOM 1418 N N . THR B 1 38 ? 2.01 11.445 -2.961 1 90.81 38 THR B N 1
ATOM 1419 C CA . THR B 1 38 ? 1.574 10.289 -2.189 1 90.81 38 THR B CA 1
ATOM 1420 C C . THR B 1 38 ? 2.736 9.695 -1.396 1 90.81 38 THR B C 1
ATOM 1422 O O . THR B 1 38 ? 2.549 9.203 -0.284 1 90.81 38 THR B O 1
ATOM 1425 N N . GLY B 1 39 ? 3.904 9.75 -1.912 1 89.44 39 GLY B N 1
ATOM 1426 C CA . GLY B 1 39 ? 5.082 9.203 -1.254 1 89.44 39 GLY B CA 1
ATOM 1427 C C . GLY B 1 39 ? 5.43 9.922 0.037 1 89.44 39 GLY B C 1
ATOM 1428 O O . GLY B 1 39 ? 6.18 9.398 0.862 1 89.44 39 GLY B O 1
ATOM 1429 N N . HIS B 1 40 ? 4.93 11.031 0.252 1 93.81 40 HIS B N 1
ATOM 1430 C CA . HIS B 1 40 ? 5.227 11.828 1.439 1 93.81 40 HIS B CA 1
ATOM 1431 C C . HIS B 1 40 ? 4.34 11.414 2.611 1 93.81 40 HIS B C 1
ATOM 1433 O O . HIS B 1 40 ? 4.621 11.766 3.76 1 93.81 40 HIS B O 1
ATOM 1439 N N . ILE B 1 41 ? 3.291 10.703 2.359 1 90.25 41 ILE B N 1
ATOM 1440 C CA . ILE B 1 41 ? 2.281 10.391 3.365 1 90.25 41 ILE B CA 1
ATOM 1441 C C . ILE B 1 41 ? 2.924 9.633 4.523 1 90.25 41 ILE B C 1
ATOM 1443 O O . ILE B 1 41 ? 2.748 9.992 5.688 1 90.25 41 ILE B O 1
ATOM 1447 N N . PRO B 1 42 ? 3.717 8.641 4.281 1 88.94 42 PRO B N 1
ATOM 1448 C CA . PRO B 1 42 ? 4.301 7.898 5.402 1 88.94 42 PRO B CA 1
ATOM 1449 C C . PRO B 1 42 ? 5.195 8.766 6.285 1 88.94 42 PRO B C 1
ATOM 1451 O O . PRO B 1 42 ? 5.344 8.484 7.477 1 88.94 42 PRO B O 1
ATOM 1454 N N . VAL B 1 43 ? 5.762 9.758 5.797 1 92.06 43 VAL B N 1
ATOM 1455 C CA . VAL B 1 43 ? 6.617 10.641 6.586 1 92.06 43 VAL B CA 1
ATOM 1456 C C . VAL B 1 43 ? 5.781 11.375 7.633 1 92.06 43 VAL B C 1
ATOM 1458 O O . VAL B 1 43 ? 6.074 11.305 8.828 1 92.06 43 VAL B O 1
ATOM 1461 N N . PHE B 1 44 ? 4.73 11.969 7.152 1 89 44 PHE B N 1
ATOM 1462 C CA . PHE B 1 44 ? 3.875 12.734 8.055 1 89 44 PHE B CA 1
ATOM 1463 C C . PHE B 1 44 ? 3.209 11.82 9.07 1 89 44 PHE B C 1
ATOM 1465 O O . PHE B 1 44 ? 3.07 12.188 10.242 1 89 44 PHE B O 1
ATOM 1472 N N . ALA B 1 45 ? 2.861 10.688 8.641 1 85.25 45 ALA B N 1
ATOM 1473 C CA . ALA B 1 45 ? 2.172 9.742 9.516 1 85.25 45 ALA B CA 1
ATOM 1474 C C . ALA B 1 45 ? 3.107 9.219 10.602 1 85.25 45 ALA B C 1
ATOM 1476 O O . ALA B 1 45 ? 2.656 8.805 11.672 1 85.25 45 ALA B O 1
ATOM 1477 N N . GLY B 1 46 ? 4.309 9.219 10.336 1 87.25 46 GLY B N 1
ATOM 1478 C CA . GLY B 1 46 ? 5.277 8.625 11.242 1 87.25 46 GLY B CA 1
ATOM 1479 C C . GLY B 1 46 ? 5.828 9.609 12.258 1 87.25 46 GLY B C 1
ATOM 1480 O O . GLY B 1 46 ? 6.469 9.211 13.234 1 87.25 46 GLY B O 1
ATOM 1481 N N . LEU B 1 47 ? 5.602 10.805 11.953 1 89.12 47 LEU B N 1
ATOM 1482 C CA . LEU B 1 47 ? 6.141 11.82 12.859 1 89.12 47 LEU B CA 1
ATOM 1483 C C . LEU B 1 47 ? 5.414 11.797 14.195 1 89.12 47 LEU B C 1
ATOM 1485 O O . LEU B 1 47 ? 4.195 11.609 14.242 1 89.12 47 LEU B O 1
ATOM 1489 N N . ASN B 1 48 ? 6.172 11.961 15.211 1 78.69 48 ASN B N 1
ATOM 1490 C CA . ASN B 1 48 ? 5.582 12.055 16.547 1 78.69 48 ASN B CA 1
ATOM 1491 C C . ASN B 1 48 ? 4.648 13.258 16.656 1 78.69 48 ASN B C 1
ATOM 1493 O O . ASN B 1 48 ? 4.938 14.328 16.125 1 78.69 48 ASN B O 1
ATOM 1497 N N . THR B 1 49 ? 3.414 12.977 17.094 1 67.81 49 THR B N 1
ATOM 1498 C CA . THR B 1 49 ? 2.414 14.031 17.234 1 67.81 49 THR B CA 1
ATOM 1499 C C . THR B 1 49 ? 2.621 14.82 18.516 1 67.81 49 THR B C 1
ATOM 1501 O O . THR B 1 49 ? 2.219 15.984 18.609 1 67.81 49 THR B O 1
ATOM 1504 N N . GLU B 1 50 ? 3.059 13.953 19.391 1 61.09 50 GLU B N 1
ATOM 1505 C CA . GLU B 1 50 ? 3.188 14.594 20.703 1 61.09 50 GLU B CA 1
ATOM 1506 C C . GLU B 1 50 ? 4.648 14.891 21.031 1 61.09 50 GLU B C 1
ATOM 1508 O O . GLU B 1 50 ? 5.539 14.133 20.641 1 61.09 50 GLU B O 1
ATOM 1513 N N . GLY B 1 51 ? 4.961 16.094 21.484 1 58.66 51 GLY B N 1
ATOM 1514 C CA . GLY B 1 51 ? 6.188 16.516 22.141 1 58.66 51 GLY B CA 1
ATOM 1515 C C . GLY B 1 51 ? 7.215 17.078 21.188 1 58.66 51 GLY B C 1
ATOM 1516 O O . GLY B 1 51 ? 7.078 16.938 19.969 1 58.66 51 GLY B O 1
ATOM 1517 N N . ASP B 1 52 ? 8.031 17.984 21.453 1 59.25 52 ASP B N 1
ATOM 1518 C CA . ASP B 1 52 ? 9.031 18.812 20.797 1 59.25 52 ASP B CA 1
ATOM 1519 C C . ASP B 1 52 ? 10.25 18 20.391 1 59.25 52 ASP B C 1
ATOM 1521 O O . ASP B 1 52 ? 11.203 18.531 19.812 1 59.25 52 ASP B O 1
ATOM 1525 N N . ASP B 1 53 ? 10.266 16.703 20.656 1 70.88 53 ASP B N 1
ATOM 1526 C CA . ASP B 1 53 ? 11.609 16.141 20.594 1 70.88 53 ASP B CA 1
ATOM 1527 C C . ASP B 1 53 ? 11.891 15.562 19.203 1 70.88 53 ASP B C 1
ATOM 1529 O O . ASP B 1 53 ? 13.016 15.141 18.922 1 70.88 53 ASP B O 1
ATOM 1533 N N . GLY B 1 54 ? 10.984 15.75 18.297 1 87 54 GLY B N 1
ATOM 1534 C CA . GLY B 1 54 ? 11.266 15.297 16.938 1 87 54 GLY B CA 1
ATOM 1535 C C . GLY B 1 54 ? 11.266 13.789 16.797 1 87 54 GLY B C 1
ATOM 1536 O O . GLY B 1 54 ? 10.938 13.07 17.75 1 87 54 GLY B O 1
ATOM 1537 N N . THR B 1 55 ? 11.406 13.266 15.68 1 92.69 55 THR B N 1
ATOM 1538 C CA . THR B 1 55 ? 11.461 11.844 15.359 1 92.69 55 THR B CA 1
ATOM 1539 C C . THR B 1 55 ? 12.758 11.508 14.625 1 92.69 55 THR B C 1
ATOM 1541 O O . THR B 1 55 ? 13.148 12.203 13.688 1 92.69 55 THR B O 1
ATOM 1544 N N . ARG B 1 56 ? 13.406 10.422 15.125 1 92.94 56 ARG B N 1
ATOM 1545 C CA . ARG B 1 56 ? 14.609 9.977 14.414 1 92.94 56 ARG B CA 1
ATOM 1546 C C . ARG B 1 56 ? 14.258 9.422 13.039 1 92.94 56 ARG B C 1
ATOM 1548 O O . ARG B 1 56 ? 13.242 8.734 12.883 1 92.94 56 ARG B O 1
ATOM 1555 N N . ILE B 1 57 ? 15.102 9.773 12.117 1 94 57 ILE B N 1
ATOM 1556 C CA . ILE B 1 57 ? 14.867 9.297 10.758 1 94 57 ILE B CA 1
ATOM 1557 C C . ILE B 1 57 ? 14.789 7.773 10.75 1 94 57 ILE B C 1
ATOM 1559 O O . ILE B 1 57 ? 13.992 7.191 10.016 1 94 57 ILE B O 1
ATOM 1563 N N . THR B 1 58 ? 15.57 7.16 11.555 1 93 58 THR B N 1
ATOM 1564 C CA . THR B 1 58 ? 15.57 5.703 11.625 1 93 58 THR B CA 1
ATOM 1565 C C . THR B 1 58 ? 14.219 5.188 12.109 1 93 58 THR B C 1
ATOM 1567 O O . THR B 1 58 ? 13.711 4.184 11.602 1 93 58 THR B O 1
ATOM 1570 N N . ASP B 1 59 ? 13.688 5.816 13.023 1 92.19 59 ASP B N 1
ATOM 1571 C CA . ASP B 1 59 ? 12.375 5.445 13.523 1 92.19 59 ASP B CA 1
ATOM 1572 C C . ASP B 1 59 ? 11.297 5.652 12.461 1 92.19 59 ASP B C 1
ATOM 1574 O O . ASP B 1 59 ? 10.406 4.82 12.297 1 92.19 59 ASP B O 1
ATOM 1578 N N . LEU B 1 60 ? 11.375 6.719 11.789 1 93.56 60 LEU B N 1
ATOM 1579 C CA . LEU B 1 60 ? 10.453 6.992 10.695 1 93.56 60 LEU B CA 1
ATOM 1580 C C . LEU B 1 60 ? 10.523 5.898 9.633 1 93.56 60 LEU B C 1
ATOM 1582 O O . LEU B 1 60 ? 9.484 5.414 9.164 1 93.56 60 LEU B O 1
ATOM 1586 N N . ALA B 1 61 ? 11.734 5.566 9.289 1 93.25 61 ALA B N 1
ATOM 1587 C CA . ALA B 1 61 ? 11.953 4.531 8.281 1 93.25 61 ALA B CA 1
ATOM 1588 C C . ALA B 1 61 ? 11.344 3.199 8.727 1 93.25 61 ALA B C 1
ATOM 1590 O O . ALA B 1 61 ? 10.617 2.557 7.965 1 93.25 61 ALA B O 1
ATOM 1591 N N . ASN B 1 62 ? 11.578 2.846 9.961 1 88.5 62 ASN B N 1
ATOM 1592 C CA . ASN B 1 62 ? 11.062 1.6 10.516 1 88.5 62 ASN B CA 1
ATOM 1593 C C . ASN B 1 62 ? 9.531 1.579 10.523 1 88.5 62 ASN B C 1
ATOM 1595 O O . ASN B 1 62 ? 8.922 0.597 10.109 1 88.5 62 ASN B O 1
ATOM 1599 N N . ARG B 1 63 ? 8.977 2.666 10.906 1 85.25 63 ARG B N 1
ATOM 1600 C CA . ARG B 1 63 ? 7.52 2.77 10.977 1 85.25 63 ARG B CA 1
ATOM 1601 C C . ARG B 1 63 ? 6.895 2.645 9.594 1 85.25 63 ARG B C 1
ATOM 1603 O O . ARG B 1 63 ? 5.805 2.094 9.445 1 85.25 63 ARG B O 1
ATOM 1610 N N . ALA B 1 64 ? 7.594 3.145 8.617 1 87.06 64 ALA B N 1
ATOM 1611 C CA . ALA B 1 64 ? 7.062 3.176 7.258 1 87.06 64 ALA B CA 1
ATOM 1612 C C . ALA B 1 64 ? 7.465 1.924 6.484 1 87.06 64 ALA B C 1
ATOM 1614 O O . ALA B 1 64 ? 7.043 1.731 5.344 1 87.06 64 ALA B O 1
ATOM 1615 N N . GLY B 1 65 ? 8.305 1.101 7.066 1 81.31 65 GLY B N 1
ATOM 1616 C CA . GLY B 1 65 ? 8.812 -0.056 6.348 1 81.31 65 GLY B CA 1
ATOM 1617 C C . GLY B 1 65 ? 9.695 0.314 5.172 1 81.31 65 GLY B C 1
ATOM 1618 O O . GLY B 1 65 ? 9.617 -0.308 4.109 1 81.31 65 GLY B O 1
ATOM 1619 N N . MET B 1 66 ? 10.422 1.291 5.316 1 85.5 66 MET B N 1
ATOM 1620 C CA . MET B 1 66 ? 11.328 1.778 4.281 1 85.5 66 MET B CA 1
ATOM 1621 C C . MET B 1 66 ? 12.773 1.727 4.754 1 85.5 66 MET B C 1
ATOM 1623 O O . MET B 1 66 ? 13.039 1.609 5.953 1 85.5 66 MET B O 1
ATOM 1627 N N . THR B 1 67 ? 13.664 1.791 3.844 1 85.69 67 THR B N 1
ATOM 1628 C CA . THR B 1 67 ? 15.07 1.931 4.195 1 85.69 67 THR B CA 1
ATOM 1629 C C . THR B 1 67 ? 15.375 3.344 4.688 1 85.69 67 THR B C 1
ATOM 1631 O O . THR B 1 67 ? 14.633 4.281 4.383 1 85.69 67 THR B O 1
ATOM 1634 N N . ARG B 1 68 ? 16.391 3.463 5.41 1 90.25 68 ARG B N 1
ATOM 1635 C CA . ARG B 1 68 ? 16.828 4.77 5.887 1 90.25 68 ARG B CA 1
ATOM 1636 C C . ARG B 1 68 ? 17.125 5.707 4.715 1 90.25 68 ARG B C 1
ATOM 1638 O O . ARG B 1 68 ? 16.828 6.902 4.785 1 90.25 68 ARG B O 1
ATOM 1645 N N . GLN B 1 69 ? 17.672 5.191 3.693 1 90.88 69 GLN B N 1
ATOM 1646 C CA . GLN B 1 69 ? 18.016 5.988 2.52 1 90.88 69 GLN B CA 1
ATOM 1647 C C . GLN B 1 69 ? 16.766 6.59 1.873 1 90.88 69 GLN B C 1
ATOM 1649 O O . GLN B 1 69 ? 16.75 7.773 1.536 1 90.88 69 GLN B O 1
ATOM 1654 N N . MET B 1 70 ? 15.773 5.77 1.668 1 89.81 70 MET B N 1
ATOM 1655 C CA . MET B 1 70 ? 14.523 6.234 1.068 1 89.81 70 MET B CA 1
ATOM 1656 C C . MET B 1 70 ? 13.852 7.281 1.95 1 89.81 70 MET B C 1
ATOM 1658 O O . MET B 1 70 ? 13.414 8.32 1.46 1 89.81 70 MET B O 1
ATOM 1662 N N . MET B 1 71 ? 13.766 7.012 3.178 1 94.75 71 MET B N 1
ATOM 1663 C CA . MET B 1 71 ? 13.172 7.945 4.125 1 94.75 71 MET B CA 1
ATOM 1664 C C . MET B 1 71 ? 13.938 9.266 4.148 1 94.75 71 MET B C 1
ATOM 1666 O O . MET B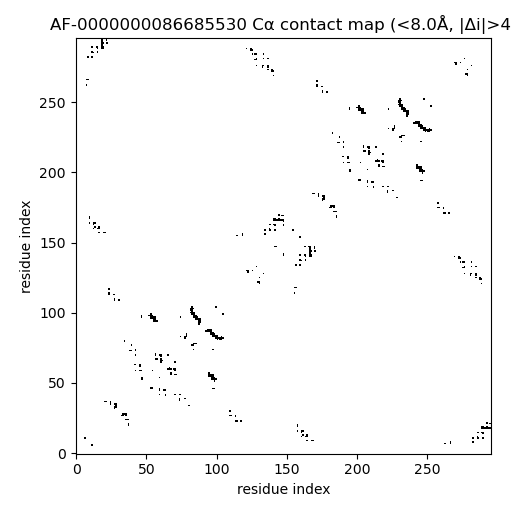 1 71 ? 13.336 10.336 4.191 1 94.75 71 MET B O 1
ATOM 1670 N N . GLY B 1 72 ? 15.266 9.164 4.145 1 95.56 72 GLY B N 1
ATOM 1671 C CA . GLY B 1 72 ? 16.094 10.359 4.086 1 95.56 72 GLY B CA 1
ATOM 1672 C C . GLY B 1 72 ? 15.773 11.25 2.896 1 95.56 72 GLY B C 1
ATOM 1673 O O . GLY B 1 72 ? 15.711 12.477 3.027 1 95.56 72 GLY B O 1
ATOM 1674 N N . ARG B 1 73 ? 15.57 10.641 1.818 1 95.19 73 ARG B N 1
ATOM 1675 C CA . ARG B 1 73 ? 15.234 11.375 0.605 1 95.19 73 ARG B CA 1
ATOM 1676 C C . ARG B 1 73 ? 13.914 12.109 0.761 1 95.19 73 ARG B C 1
ATOM 1678 O O . ARG B 1 73 ? 13.797 13.289 0.405 1 95.19 73 ARG B O 1
ATOM 1685 N N . LEU B 1 74 ? 12.992 11.445 1.243 1 95.81 74 LEU B N 1
ATOM 1686 C CA . LEU B 1 74 ? 11.664 12.031 1.424 1 95.81 74 LEU B CA 1
ATOM 1687 C C . LEU B 1 74 ? 11.711 13.172 2.43 1 95.81 74 LEU B C 1
ATOM 1689 O O . LEU B 1 74 ? 11.07 14.211 2.227 1 95.81 74 LEU B O 1
ATOM 1693 N N . VAL B 1 75 ? 12.406 12.961 3.457 1 96.75 75 VAL B N 1
ATOM 1694 C CA . VAL B 1 75 ? 12.539 13.984 4.48 1 96.75 75 VAL B CA 1
ATOM 1695 C C . VAL B 1 75 ? 13.211 15.227 3.883 1 96.75 75 VAL B C 1
ATOM 1697 O O . VAL B 1 75 ? 12.773 16.344 4.117 1 96.75 75 VAL B O 1
ATOM 1700 N N . ARG B 1 76 ? 14.219 15.047 3.133 1 97.12 76 ARG B N 1
ATOM 1701 C CA . ARG B 1 76 ? 14.914 16.156 2.504 1 97.12 76 ARG B CA 1
ATOM 1702 C C . ARG B 1 76 ? 13.984 16.906 1.551 1 97.12 76 ARG B C 1
ATOM 1704 O O . ARG B 1 76 ? 14.031 18.141 1.476 1 97.12 76 ARG B O 1
ATOM 1711 N N . GLU B 1 77 ? 13.234 16.188 0.837 1 97.06 77 GLU B N 1
ATOM 1712 C CA . GLU B 1 77 ? 12.266 16.812 -0.055 1 97.06 77 GLU B CA 1
ATOM 1713 C C . GLU B 1 77 ? 11.289 17.703 0.721 1 97.06 77 GLU B C 1
ATOM 1715 O O . GLU B 1 77 ? 11.023 18.828 0.321 1 97.06 77 GLU B O 1
ATOM 1720 N N . LEU B 1 78 ? 10.812 17.172 1.784 1 96.88 78 LEU B N 1
ATOM 1721 C CA . LEU B 1 78 ? 9.836 17.906 2.586 1 96.88 78 LEU B CA 1
ATOM 1722 C C . LEU B 1 78 ? 10.5 19.078 3.312 1 96.88 78 LEU B C 1
ATOM 1724 O O . LEU B 1 78 ? 9.852 20.094 3.58 1 96.88 78 LEU B O 1
ATOM 1728 N N . GLU B 1 79 ? 11.75 18.891 3.646 1 97 79 GLU B N 1
ATOM 1729 C CA . GLU B 1 79 ? 12.523 20 4.195 1 97 79 GLU B CA 1
ATOM 1730 C C . GLU B 1 79 ? 12.672 21.125 3.17 1 97 79 GLU B C 1
ATOM 1732 O O . GLU B 1 79 ? 12.469 22.297 3.492 1 97 79 GLU B O 1
ATOM 1737 N N . ALA B 1 80 ? 12.984 20.75 1.997 1 97.44 80 ALA B N 1
ATOM 1738 C CA . ALA B 1 80 ? 13.133 21.719 0.916 1 97.44 80 ALA B CA 1
ATOM 1739 C C . ALA B 1 80 ? 11.812 22.453 0.657 1 97.44 80 ALA B C 1
ATOM 1741 O O . ALA B 1 80 ? 11.812 23.625 0.292 1 97.44 80 ALA B O 1
ATOM 1742 N N . LEU B 1 81 ? 10.727 21.781 0.858 1 96.12 81 LEU B N 1
ATOM 1743 C CA . LEU B 1 81 ? 9.406 22.359 0.65 1 96.12 81 LEU B CA 1
ATOM 1744 C C . LEU B 1 81 ? 8.977 23.172 1.861 1 96.12 81 LEU B C 1
ATOM 1746 O O . LEU B 1 81 ? 7.922 23.812 1.84 1 96.12 81 LEU B O 1
ATOM 1750 N N . GLY B 1 82 ? 9.781 23.094 2.93 1 95.81 82 GLY B N 1
ATOM 1751 C CA . GLY B 1 82 ? 9.555 23.953 4.074 1 95.81 82 GLY B CA 1
ATOM 1752 C C . GLY B 1 82 ? 8.695 23.312 5.148 1 95.81 82 GLY B C 1
ATOM 1753 O O . GLY B 1 82 ? 8.328 23.969 6.129 1 95.81 82 GLY B O 1
ATOM 1754 N N . TYR B 1 83 ? 8.375 21.984 5.047 1 95.06 83 TYR B N 1
ATOM 1755 C CA . TYR B 1 83 ? 7.477 21.328 5.988 1 95.06 83 TYR B CA 1
ATOM 1756 C C . TYR B 1 83 ? 8.242 20.797 7.191 1 95.06 83 TYR B C 1
ATOM 1758 O O . TYR B 1 83 ? 7.68 20.656 8.281 1 95.06 83 TYR B O 1
ATOM 1766 N N . LEU B 1 84 ? 9.453 20.422 6.93 1 95.56 84 LEU B N 1
ATOM 1767 C CA . LEU B 1 84 ? 10.234 19.766 7.973 1 95.56 84 LEU B CA 1
ATOM 1768 C C . LEU B 1 84 ? 11.555 20.5 8.203 1 95.56 84 LEU B C 1
ATOM 1770 O O . LEU B 1 84 ? 12.016 21.25 7.344 1 95.56 84 LEU B O 1
ATOM 1774 N N . ALA B 1 85 ? 12.094 20.328 9.383 1 95.38 85 ALA B N 1
ATOM 1775 C CA . ALA B 1 85 ? 13.461 20.688 9.75 1 95.38 85 ALA B CA 1
ATOM 1776 C C . ALA B 1 85 ? 14.219 19.484 10.297 1 95.38 85 ALA B C 1
ATOM 1778 O O . ALA B 1 85 ? 13.625 18.594 10.898 1 95.38 85 ALA B O 1
ATOM 1779 N N . THR B 1 86 ? 15.445 19.438 9.977 1 94.75 86 THR B N 1
ATOM 1780 C CA . THR B 1 86 ? 16.281 18.344 10.477 1 94.75 86 THR B CA 1
ATOM 1781 C C . THR B 1 86 ? 17.453 18.891 11.281 1 94.75 86 THR B C 1
ATOM 1783 O O . THR B 1 86 ? 17.922 20 11.031 1 94.75 86 THR B O 1
ATOM 1786 N N . ALA B 1 87 ? 17.844 18.125 12.258 1 92.25 87 ALA B N 1
ATOM 1787 C CA . ALA B 1 87 ? 19 18.438 13.086 1 92.25 87 ALA B CA 1
ATOM 1788 C C . ALA B 1 87 ? 19.719 17.172 13.531 1 92.25 87 ALA B C 1
ATOM 1790 O O . ALA B 1 87 ? 19.141 16.094 13.555 1 92.25 87 ALA B O 1
ATOM 1791 N N . THR B 1 88 ? 20.969 17.328 13.703 1 88.19 88 THR B N 1
ATOM 1792 C CA . THR B 1 88 ? 21.703 16.234 14.297 1 88.19 88 THR B CA 1
ATOM 1793 C C . THR B 1 88 ? 21.438 16.125 15.789 1 88.19 88 THR B C 1
ATOM 1795 O O . THR B 1 88 ? 21.312 17.141 16.484 1 88.19 88 THR B O 1
ATOM 1798 N N . HIS B 1 89 ? 21.203 14.875 16.188 1 79.12 89 HIS B N 1
ATOM 1799 C CA . HIS B 1 89 ? 20.969 14.688 17.609 1 79.12 89 HIS B CA 1
ATOM 1800 C C . HIS B 1 89 ? 22.188 15.078 18.438 1 79.12 89 HIS B C 1
ATOM 1802 O O . HIS B 1 89 ? 23.312 14.703 18.094 1 79.12 89 HIS B O 1
ATOM 1808 N N . PRO B 1 90 ? 21.984 15.852 19.438 1 75.56 90 PRO B N 1
ATOM 1809 C CA . PRO B 1 90 ? 23.094 16.359 20.234 1 75.56 90 PRO B CA 1
ATOM 1810 C C . PRO B 1 90 ? 23.969 15.25 20.828 1 75.56 90 PRO B C 1
ATOM 1812 O O . PRO B 1 90 ? 25.188 15.398 20.922 1 75.56 90 PRO B O 1
ATOM 1815 N N . ASP B 1 91 ? 23.359 14.172 21.156 1 80.12 91 ASP B N 1
ATOM 1816 C CA . ASP B 1 91 ? 24.062 13.102 21.859 1 80.12 91 ASP B CA 1
ATOM 1817 C C . ASP B 1 91 ? 24.5 12.008 20.906 1 80.12 91 ASP B C 1
ATOM 1819 O O . ASP B 1 91 ? 25.156 11.047 21.312 1 80.12 91 ASP B O 1
ATOM 1823 N N . ASP B 1 92 ? 23.984 12.031 19.812 1 74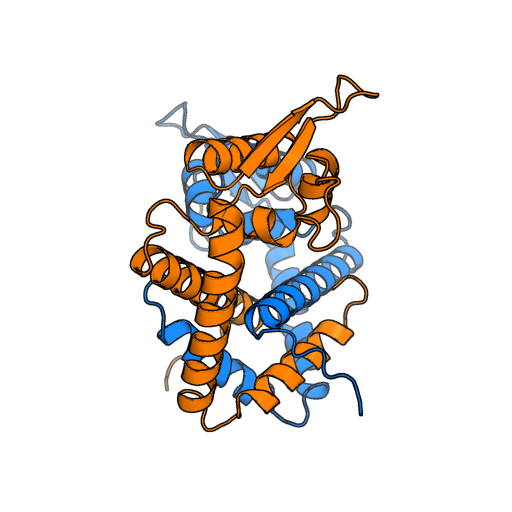.94 92 ASP B N 1
ATOM 1824 C CA . ASP B 1 92 ? 24.312 11.039 18.797 1 74.94 92 ASP B CA 1
ATOM 1825 C C . ASP B 1 92 ? 24.469 11.695 17.422 1 74.94 92 ASP B C 1
ATOM 1827 O O . ASP B 1 92 ? 23.484 11.867 16.703 1 74.94 92 ASP B O 1
ATOM 1831 N N . GLN B 1 93 ? 25.672 11.977 17.125 1 75.56 93 GLN B N 1
ATOM 1832 C CA . GLN B 1 93 ? 25.969 12.766 15.93 1 75.56 93 GLN B CA 1
ATOM 1833 C C . GLN B 1 93 ? 25.547 12.023 14.664 1 75.56 93 GLN B C 1
ATOM 1835 O O . GLN B 1 93 ? 25.438 12.633 13.594 1 75.56 93 GLN B O 1
ATOM 1840 N N . ARG B 1 94 ? 25.141 10.82 14.867 1 77.19 94 ARG B N 1
ATOM 1841 C CA . ARG B 1 94 ? 24.75 10.055 13.688 1 77.19 94 ARG B CA 1
ATOM 1842 C C . ARG B 1 94 ? 23.234 10.023 13.539 1 77.19 94 ARG B C 1
ATOM 1844 O O . ARG B 1 94 ? 22.719 9.664 12.484 1 77.19 94 ARG B O 1
ATOM 1851 N N . ALA B 1 95 ? 22.703 10.484 14.602 1 87.88 95 ALA B N 1
ATOM 1852 C CA . ALA B 1 95 ? 21.234 10.406 14.562 1 87.88 95 ALA B CA 1
ATOM 1853 C C . ALA B 1 95 ? 20.625 11.727 14.102 1 87.88 95 ALA B C 1
ATOM 1855 O O . ALA B 1 95 ? 20.922 12.781 14.664 1 87.88 95 ALA B O 1
ATOM 1856 N N . VAL B 1 96 ? 19.953 11.703 13.047 1 92.06 96 VAL B N 1
ATOM 1857 C CA . VAL B 1 96 ? 19.234 12.867 12.539 1 92.06 96 VAL B CA 1
ATOM 1858 C C . VAL B 1 96 ? 17.812 12.883 13.094 1 92.06 96 VAL B C 1
ATOM 1860 O O . VAL B 1 96 ? 17.109 11.875 13.047 1 92.06 96 VAL B O 1
ATOM 1863 N N . VAL B 1 97 ? 17.438 14.039 13.617 1 93.75 97 VAL B N 1
ATOM 1864 C CA . VAL B 1 97 ? 16.094 14.211 14.172 1 93.75 97 VAL B CA 1
ATOM 1865 C C . VAL B 1 97 ? 15.273 15.125 13.266 1 93.75 97 VAL B C 1
ATOM 1867 O O . VAL B 1 97 ? 15.766 16.156 12.805 1 93.75 97 VAL B O 1
ATOM 1870 N N . VAL B 1 98 ? 14.047 14.703 13.117 1 95.19 98 VAL B N 1
ATOM 1871 C CA . VAL B 1 98 ? 13.141 15.414 12.227 1 95.19 98 VAL B CA 1
ATOM 1872 C C . VAL B 1 98 ? 12.031 16.078 13.039 1 95.19 98 VAL B C 1
ATOM 1874 O O . VAL B 1 98 ? 11.43 15.445 13.914 1 95.19 98 VAL B O 1
ATOM 1877 N N . THR B 1 99 ? 11.828 17.328 12.766 1 92.81 99 THR B N 1
ATOM 1878 C CA . THR B 1 99 ? 10.727 18.078 13.383 1 92.81 99 THR B CA 1
ATOM 1879 C C . THR B 1 99 ? 9.906 18.797 12.32 1 92.81 99 THR B C 1
ATOM 1881 O O . THR B 1 99 ? 10.383 19.016 11.203 1 92.81 99 THR B O 1
ATOM 1884 N N . MET B 1 100 ? 8.703 19.062 12.719 1 92.06 100 MET B N 1
ATOM 1885 C CA . MET B 1 100 ? 7.871 19.844 11.82 1 92.06 100 MET B CA 1
ATOM 1886 C C . MET B 1 100 ? 8.117 21.344 12.016 1 92.06 100 MET B C 1
ATOM 1888 O O . MET B 1 100 ? 8.25 21.812 13.148 1 92.06 100 MET B O 1
ATOM 1892 N N . THR B 1 101 ? 8.133 22.078 10.883 1 92.62 101 THR B N 1
ATOM 1893 C CA . THR B 1 101 ? 8.133 23.547 10.945 1 92.62 101 THR B CA 1
ATOM 1894 C C . THR B 1 101 ? 6.727 24.078 11.211 1 92.62 101 THR B C 1
ATOM 1896 O O . THR B 1 101 ? 5.773 23.297 11.32 1 92.62 101 THR B O 1
ATOM 1899 N N . GLU B 1 102 ? 6.637 25.422 11.336 1 89.44 102 GLU B N 1
ATOM 1900 C CA . GLU B 1 102 ? 5.316 26.031 11.445 1 89.44 102 GLU B CA 1
ATOM 1901 C C . GLU B 1 102 ? 4.465 25.734 10.219 1 89.44 102 GLU B C 1
ATOM 1903 O O . GLU B 1 102 ? 3.277 25.422 10.336 1 89.44 102 GLU B O 1
ATOM 1908 N N . HIS B 1 103 ? 5.105 25.797 9.109 1 89.62 103 HIS B N 1
ATOM 1909 C CA . HIS B 1 103 ? 4.438 25.453 7.863 1 89.62 103 HIS B CA 1
ATOM 1910 C C . HIS B 1 103 ? 4.004 23.984 7.859 1 89.62 103 HIS B C 1
ATOM 1912 O O . HIS B 1 103 ? 2.898 23.672 7.414 1 89.62 103 HIS B O 1
ATOM 1918 N N . GLY B 1 104 ? 4.801 23.188 8.328 1 88.94 104 GLY B N 1
ATOM 1919 C CA . GLY B 1 104 ? 4.473 21.781 8.453 1 88.94 104 GLY B CA 1
ATOM 1920 C C . GLY B 1 104 ? 3.301 21.516 9.375 1 88.94 104 GLY B C 1
ATOM 1921 O O . GLY B 1 104 ? 2.479 20.641 9.117 1 88.94 104 GLY B O 1
ATOM 1922 N N . GLN B 1 105 ? 3.248 22.266 10.414 1 86 105 GLN B N 1
ATOM 1923 C CA . GLN B 1 105 ? 2.143 22.125 11.352 1 86 105 GLN B CA 1
ATOM 1924 C C . GLN B 1 105 ? 0.821 22.547 10.719 1 86 105 GLN B C 1
ATOM 1926 O O . GLN B 1 105 ? -0.229 21.984 11.023 1 86 105 GLN B O 1
ATOM 1931 N N . SER B 1 106 ? 0.891 23.5 9.867 1 84.62 106 SER B N 1
ATOM 1932 C CA . SER B 1 106 ? -0.314 23.969 9.188 1 84.62 106 SER B CA 1
ATOM 1933 C C . SER B 1 106 ? -0.918 22.859 8.32 1 84.62 106 SER B C 1
ATOM 1935 O O . SER B 1 106 ? -2.135 22.812 8.141 1 84.62 106 SER B O 1
ATOM 1937 N N . ILE B 1 107 ? -0.113 21.969 7.852 1 86.31 107 ILE B N 1
ATOM 1938 C CA . ILE B 1 107 ? -0.588 20.891 7 1 86.31 107 ILE B CA 1
ATOM 1939 C C . ILE B 1 107 ? -1.408 19.906 7.832 1 86.31 107 ILE B C 1
ATOM 1941 O O . ILE B 1 107 ? -2.338 19.266 7.32 1 86.31 107 ILE B O 1
ATOM 1945 N N . ARG B 1 108 ? -1.035 19.781 9.055 1 82.44 108 ARG B N 1
ATOM 1946 C CA . ARG B 1 108 ? -1.793 18.875 9.898 1 82.44 108 ARG B CA 1
ATOM 1947 C C . ARG B 1 108 ? -3.268 19.25 9.945 1 82.44 108 ARG B C 1
ATOM 1949 O O . ARG B 1 108 ? -4.145 18.391 9.852 1 82.44 108 ARG B O 1
ATOM 1956 N N . THR B 1 109 ? -3.42 20.547 10.07 1 84.38 109 THR B N 1
ATOM 1957 C CA . THR B 1 109 ? -4.789 21.047 10.102 1 84.38 109 THR B CA 1
ATOM 1958 C C . THR B 1 109 ? -5.48 20.812 8.758 1 84.38 109 THR B C 1
ATOM 1960 O O . THR B 1 109 ? -6.605 20.328 8.711 1 84.38 109 THR B O 1
ATOM 1963 N N . GLU B 1 110 ? -4.781 21.172 7.719 1 89.88 110 GLU B N 1
ATOM 1964 C CA . GLU B 1 110 ? -5.348 21 6.383 1 89.88 110 GLU B CA 1
ATOM 1965 C C . GLU B 1 110 ? -5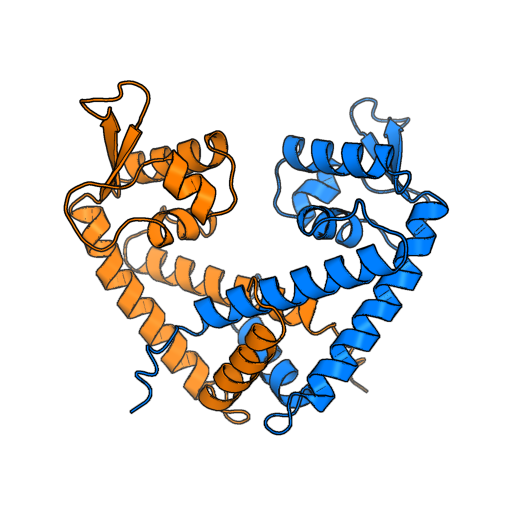.578 19.516 6.07 1 89.88 110 GLU B C 1
ATOM 1967 O O . GLU B 1 110 ? -6.586 19.156 5.457 1 89.88 110 GLU B O 1
ATOM 1972 N N . ALA B 1 111 ? -4.684 18.766 6.48 1 88.81 111 ALA B N 1
ATOM 1973 C CA . ALA B 1 111 ? -4.797 17.312 6.277 1 88.81 111 ALA B CA 1
ATOM 1974 C C . ALA B 1 111 ? -6.027 16.766 6.988 1 88.81 111 ALA B C 1
ATOM 1976 O O . ALA B 1 111 ? -6.773 15.961 6.418 1 88.81 111 ALA B O 1
ATOM 1977 N N . ALA B 1 112 ? -6.242 17.188 8.195 1 86.38 112 ALA B N 1
ATOM 1978 C CA . ALA B 1 112 ? -7.406 16.75 8.961 1 86.38 112 ALA B CA 1
ATOM 1979 C C . ALA B 1 112 ? -8.703 17.172 8.266 1 86.38 112 ALA B C 1
ATOM 1981 O O . ALA B 1 112 ? -9.664 16.391 8.219 1 86.38 112 ALA B O 1
ATOM 1982 N N . ALA B 1 113 ? -8.688 18.328 7.766 1 91.56 113 ALA B N 1
ATOM 1983 C CA . ALA B 1 113 ? -9.859 18.844 7.055 1 91.56 113 ALA B CA 1
ATOM 1984 C C . ALA B 1 113 ? -10.133 18.016 5.801 1 91.56 113 ALA B C 1
ATOM 1986 O O . ALA B 1 113 ? -11.281 17.672 5.516 1 91.56 113 ALA B O 1
ATOM 1987 N N . VAL B 1 114 ? -9.125 17.719 5.07 1 92.88 114 VAL B N 1
ATOM 1988 C CA . VAL B 1 114 ? -9.266 16.969 3.832 1 92.88 114 VAL B CA 1
ATOM 1989 C C . VAL B 1 114 ? -9.781 15.562 4.145 1 92.88 114 VAL B C 1
ATOM 1991 O O . VAL B 1 114 ? -10.664 15.047 3.445 1 92.88 114 VAL B O 1
ATOM 1994 N N . ILE B 1 115 ? -9.297 14.969 5.18 1 89.88 115 ILE B N 1
ATOM 1995 C CA . ILE B 1 115 ? -9.742 13.641 5.578 1 89.88 115 ILE B CA 1
ATOM 1996 C C . ILE B 1 115 ? -11.227 13.672 5.93 1 89.88 115 ILE B C 1
ATOM 1998 O O . ILE B 1 115 ? -11.992 12.805 5.5 1 89.88 115 ILE B O 1
ATOM 2002 N N . ALA B 1 116 ? -11.586 14.617 6.656 1 89.44 116 ALA B N 1
ATOM 2003 C CA . ALA B 1 116 ? -12.984 14.766 7.031 1 89.44 116 ALA B CA 1
ATOM 2004 C C . ALA B 1 116 ? -13.867 14.938 5.801 1 89.44 116 ALA B C 1
ATOM 2006 O O . ALA B 1 116 ? -14.953 14.352 5.719 1 89.44 116 ALA B O 1
ATOM 2007 N N . GLU B 1 117 ? -13.422 15.703 4.875 1 93.06 117 GLU B N 1
ATOM 2008 C CA . GLU B 1 117 ? -14.164 15.938 3.643 1 93.06 117 GLU B CA 1
ATOM 2009 C C . GLU B 1 117 ? -14.297 14.648 2.828 1 93.06 117 GLU B C 1
ATOM 2011 O O . GLU B 1 117 ? -15.359 14.367 2.271 1 93.06 117 GLU B O 1
ATOM 2016 N N . LEU B 1 118 ? -13.234 13.93 2.746 1 91.31 118 LEU B N 1
ATOM 2017 C CA . LEU B 1 118 ? -13.258 12.664 2.021 1 91.31 118 LEU B CA 1
ATOM 2018 C C . LEU B 1 118 ? -14.266 11.703 2.641 1 91.31 118 LEU B C 1
ATOM 2020 O O . LEU B 1 118 ? -15.047 11.078 1.925 1 91.31 118 LEU B O 1
ATOM 2024 N N . GLU B 1 119 ? -14.188 11.602 3.871 1 89.25 119 GLU B N 1
ATOM 2025 C CA . GLU B 1 119 ? -15.125 10.719 4.559 1 89.25 119 GLU B CA 1
ATOM 2026 C C . GLU B 1 119 ? -16.562 11.156 4.328 1 89.25 119 GLU B C 1
ATOM 2028 O O . GLU B 1 119 ? -17.453 10.32 4.137 1 89.25 119 GLU B O 1
ATOM 2033 N N . ALA B 1 120 ? -16.812 12.414 4.391 1 90.81 120 ALA B N 1
ATOM 2034 C CA . ALA B 1 120 ? -18.156 12.938 4.113 1 90.81 120 ALA B CA 1
ATOM 2035 C C . ALA B 1 120 ? -18.578 12.594 2.689 1 90.81 120 ALA B C 1
ATOM 2037 O O . ALA B 1 120 ? -19.734 12.195 2.465 1 90.81 120 ALA B O 1
ATOM 2038 N N . ASP B 1 121 ? -17.703 12.742 1.714 1 92.38 121 ASP B N 1
ATOM 2039 C CA . ASP B 1 121 ? -17.984 12.414 0.319 1 92.38 121 ASP B CA 1
ATOM 2040 C C . ASP B 1 121 ? -18.328 10.93 0.163 1 92.38 121 ASP B C 1
ATOM 2042 O O . ASP B 1 121 ? -19.266 10.586 -0.551 1 92.38 121 ASP B O 1
ATOM 2046 N N . TYR B 1 122 ? -17.531 10.078 0.876 1 91.31 122 TYR B N 1
ATOM 2047 C CA . TYR B 1 122 ? -17.766 8.641 0.766 1 91.31 122 TYR B CA 1
ATOM 2048 C C . TYR B 1 122 ? -19.062 8.234 1.451 1 91.31 122 TYR B C 1
ATOM 2050 O O . TYR B 1 122 ? -19.734 7.305 1.007 1 91.31 122 TYR B O 1
ATOM 2058 N N . ALA B 1 123 ? -19.391 8.883 2.537 1 89.56 123 ALA B N 1
ATOM 2059 C CA . ALA B 1 123 ? -20.672 8.617 3.203 1 89.56 123 ALA B CA 1
ATOM 2060 C C . ALA B 1 123 ? -21.844 8.898 2.268 1 89.56 123 ALA B C 1
ATOM 2062 O O . ALA B 1 123 ? -22.828 8.172 2.275 1 89.56 123 ALA B O 1
ATOM 2063 N N . VAL B 1 124 ? -21.719 9.93 1.466 1 90.94 124 VAL B N 1
ATOM 2064 C CA . VAL B 1 124 ? -22.75 10.297 0.51 1 90.94 124 VAL B CA 1
ATOM 2065 C C . VAL B 1 124 ? -22.734 9.32 -0.664 1 90.94 124 VAL B C 1
ATOM 2067 O O . VAL B 1 124 ? -23.797 8.883 -1.131 1 90.94 124 VAL B O 1
ATOM 2070 N N . LEU B 1 125 ? -21.594 8.953 -1.062 1 90.94 125 LEU B N 1
ATOM 2071 C CA . LEU B 1 125 ? -21.406 8.086 -2.225 1 90.94 125 LEU B CA 1
ATOM 2072 C C . LEU B 1 125 ? -21.922 6.68 -1.948 1 90.94 125 LEU B C 1
ATOM 2074 O O . LEU B 1 125 ? -22.516 6.047 -2.828 1 90.94 125 LEU B O 1
ATOM 2078 N N . LEU B 1 126 ? -21.641 6.32 -0.642 1 88.5 126 LEU B N 1
ATOM 2079 C CA . LEU B 1 126 ? -21.953 4.934 -0.304 1 88.5 126 LEU B CA 1
ATOM 2080 C C . LEU B 1 126 ? -23.344 4.824 0.301 1 88.5 126 LEU B C 1
ATOM 2082 O O . LEU B 1 126 ? -23.609 5.367 1.379 1 88.5 126 LEU B O 1
ATOM 2086 N N . LYS B 1 127 ? -24.359 4.531 -0.355 1 74.56 127 LYS B N 1
ATOM 2087 C CA . LYS B 1 127 ? -25.719 4.352 0.131 1 74.56 127 LYS B CA 1
ATOM 2088 C C . LYS B 1 127 ? -25.891 2.986 0.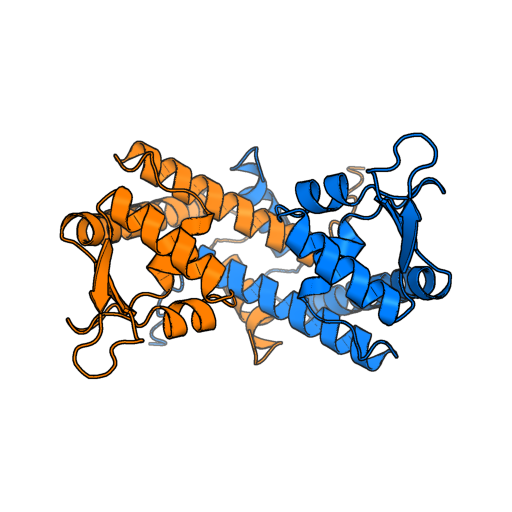789 1 74.56 127 LYS B C 1
ATOM 2090 O O . LYS B 1 127 ? -26.469 2.883 1.871 1 74.56 127 LYS B O 1
ATOM 2095 N N . ASP B 1 128 ? -25.359 1.93 0.131 1 67.25 128 ASP B N 1
ATOM 2096 C CA . ASP B 1 128 ? -25.375 0.523 0.524 1 67.25 128 ASP B CA 1
ATOM 2097 C C . ASP B 1 128 ? -24.109 -0.191 0.046 1 67.25 128 ASP B C 1
ATOM 2099 O O . ASP B 1 128 ? -23.938 -0.417 -1.152 1 67.25 128 ASP B O 1
ATOM 2103 N N . PRO B 1 129 ? -23.266 -0.596 0.917 1 66.88 129 PRO B N 1
ATOM 2104 C CA . PRO B 1 129 ? -23.406 -0.334 2.352 1 66.88 129 PRO B CA 1
ATOM 2105 C C . PRO B 1 129 ? -23.016 1.091 2.73 1 66.88 129 PRO B C 1
ATOM 2107 O O . PRO B 1 129 ? -22.359 1.786 1.944 1 66.88 129 PRO B O 1
ATOM 2110 N N . GLU B 1 130 ? -23.469 1.397 3.865 1 81.69 130 GLU B N 1
ATOM 2111 C CA . GLU B 1 130 ? -23.062 2.664 4.465 1 81.69 130 GLU B CA 1
ATOM 2112 C C . GLU B 1 130 ? -21.578 2.658 4.816 1 81.69 130 GLU B C 1
ATOM 2114 O O . GLU B 1 130 ? -20.969 1.593 4.969 1 81.69 130 GLU B O 1
ATOM 2119 N N . LEU B 1 131 ? -21.047 3.807 4.848 1 87.12 131 LEU B N 1
ATOM 2120 C CA . LEU B 1 131 ? -19.641 3.973 5.191 1 87.12 131 LEU B CA 1
ATOM 2121 C C . LEU B 1 131 ? -19.312 3.256 6.496 1 87.12 131 LEU B C 1
ATOM 2123 O O . LEU B 1 131 ? -18.25 2.629 6.621 1 87.12 131 LEU B O 1
ATOM 2127 N N . ALA B 1 132 ? -20.219 3.33 7.379 1 86.19 132 ALA B N 1
ATOM 2128 C CA . ALA B 1 132 ? -20 2.668 8.664 1 86.19 132 ALA B CA 1
ATOM 2129 C C . ALA B 1 132 ? -19.906 1.155 8.492 1 86.19 132 ALA B C 1
ATOM 2131 O O . ALA B 1 132 ? -19.094 0.502 9.156 1 86.19 132 ALA B O 1
ATOM 2132 N N . SER B 1 133 ? -20.703 0.613 7.637 1 87.81 133 SER B N 1
ATOM 2133 C CA . SER B 1 133 ? -20.672 -0.818 7.352 1 87.81 133 SER B CA 1
ATOM 2134 C C . SER B 1 133 ? -19.375 -1.212 6.656 1 87.81 133 SER B C 1
ATOM 2136 O O . SER B 1 133 ? -18.812 -2.273 6.934 1 87.81 133 SER B O 1
ATOM 2138 N N . LEU B 1 134 ? -18.969 -0.387 5.754 1 90.25 134 LEU B N 1
ATOM 2139 C CA . LEU B 1 134 ? -17.688 -0.612 5.105 1 90.25 134 LEU B CA 1
ATOM 2140 C C . LEU B 1 134 ? -16.547 -0.638 6.129 1 90.25 134 LEU B C 1
ATOM 2142 O O . LEU B 1 134 ? -15.734 -1.557 6.133 1 90.25 134 LEU B O 1
ATOM 2146 N N . LYS B 1 135 ? -16.531 0.324 7.012 1 90.81 135 LYS B N 1
ATOM 2147 C CA . LYS B 1 135 ? -15.5 0.398 8.047 1 90.81 135 LYS B CA 1
ATOM 2148 C C . LYS B 1 135 ? -15.547 -0.828 8.953 1 90.81 135 LYS B C 1
ATOM 2150 O O . LYS B 1 135 ? -14.508 -1.363 9.336 1 90.81 135 LYS B O 1
ATOM 2155 N N . GLY B 1 136 ? -16.734 -1.203 9.227 1 89.75 136 GLY B N 1
ATOM 2156 C CA . GLY B 1 136 ? -16.891 -2.41 10.023 1 89.75 136 GLY B CA 1
ATOM 2157 C C . GLY B 1 136 ? -16.328 -3.648 9.344 1 89.75 136 GLY B C 1
ATOM 2158 O O . GLY B 1 136 ? -15.68 -4.477 9.992 1 89.75 136 GLY B O 1
ATOM 2159 N N . ALA B 1 137 ? -16.609 -3.816 8.094 1 91.44 137 ALA B N 1
ATOM 2160 C CA . ALA B 1 137 ? -16.094 -4.941 7.316 1 91.44 137 ALA B CA 1
ATOM 2161 C C . ALA B 1 137 ? -14.57 -4.93 7.285 1 91.44 137 ALA B C 1
ATOM 2163 O O . ALA B 1 137 ? -13.93 -5.969 7.457 1 91.44 137 ALA B O 1
ATOM 2164 N N . LEU B 1 138 ? -14 -3.738 7.066 1 92.75 138 LEU B N 1
ATOM 2165 C CA . LEU B 1 138 ? -12.547 -3.598 7.039 1 92.75 138 LEU B CA 1
ATOM 2166 C C . LEU B 1 138 ? -11.945 -3.969 8.391 1 92.75 138 LEU B C 1
ATOM 2168 O O . LEU B 1 138 ? -10.914 -4.645 8.445 1 92.75 138 LEU B O 1
ATOM 2172 N N . GLN B 1 139 ? -12.547 -3.57 9.422 1 91.25 139 GLN B N 1
ATOM 2173 C CA . GLN B 1 139 ? -12.07 -3.904 10.758 1 91.25 139 GLN B CA 1
ATOM 2174 C C . GLN B 1 139 ? -12.078 -5.414 10.984 1 91.25 139 GLN B C 1
ATOM 2176 O O . GLN B 1 139 ? -11.164 -5.961 11.602 1 91.25 139 GLN B O 1
ATOM 2181 N N . SER B 1 140 ? -13.117 -6.043 10.531 1 91.88 140 SER B N 1
ATOM 2182 C CA . SER B 1 140 ? -13.203 -7.496 10.648 1 91.88 140 SER B CA 1
ATOM 2183 C C . SER B 1 140 ? -12.055 -8.18 9.914 1 91.88 140 SER B C 1
ATOM 2185 O O . SER B 1 140 ? -11.445 -9.117 10.43 1 91.88 140 SER B O 1
ATOM 2187 N N . ILE B 1 141 ? -11.789 -7.715 8.734 1 92.25 141 ILE B N 1
ATOM 2188 C CA . ILE B 1 141 ? -10.688 -8.273 7.945 1 92.25 141 ILE B CA 1
ATOM 2189 C C . ILE B 1 141 ? -9.367 -8.039 8.672 1 92.25 141 ILE B C 1
ATOM 2191 O O . ILE B 1 141 ? -8.531 -8.945 8.75 1 92.25 141 ILE B O 1
ATOM 2195 N N . ILE B 1 142 ? -9.156 -6.855 9.188 1 91.56 142 ILE B N 1
ATOM 2196 C CA . ILE B 1 142 ? -7.934 -6.484 9.898 1 91.56 142 ILE B CA 1
ATOM 2197 C C . ILE B 1 142 ? -7.738 -7.398 11.102 1 91.56 142 ILE B C 1
ATOM 2199 O O . ILE B 1 142 ? -6.613 -7.801 11.414 1 91.56 142 ILE B O 1
ATOM 2203 N N . SER B 1 143 ? -8.773 -7.754 11.672 1 90.69 143 SER B N 1
ATOM 2204 C CA . SER B 1 143 ? -8.711 -8.555 12.891 1 90.69 143 SER B CA 1
ATOM 2205 C C . SER B 1 143 ? -8.258 -9.977 12.594 1 90.69 143 SER B C 1
ATOM 2207 O O . SER B 1 143 ? -7.902 -10.727 13.508 1 90.69 143 SER B O 1
ATOM 2209 N N . THR B 1 144 ? -8.367 -10.375 11.367 1 87.75 144 THR B N 1
ATOM 2210 C CA . THR B 1 144 ? -7.961 -11.727 11.008 1 87.75 144 THR B CA 1
ATOM 2211 C C . THR B 1 144 ? -6.441 -11.852 11.023 1 87.75 144 THR B C 1
ATOM 2213 O O . THR B 1 144 ? -5.906 -12.969 10.992 1 87.75 144 THR B O 1
ATOM 2216 N N . SER B 1 145 ? -5.723 -10.734 10.961 1 84.44 145 SER B N 1
ATOM 2217 C CA . SER B 1 145 ? -4.262 -10.766 10.977 1 84.44 145 SER B CA 1
ATOM 2218 C C . SER B 1 145 ? -3.711 -9.93 12.133 1 84.44 145 SER B C 1
ATOM 2220 O O . SER B 1 145 ? -3.947 -8.719 12.203 1 84.44 145 SER B O 1
ATOM 2222 N N . PRO B 1 146 ? -2.984 -10.562 13.008 1 69.94 146 PRO B N 1
ATOM 2223 C CA . PRO B 1 146 ? -2.451 -9.828 14.156 1 69.94 146 PRO B CA 1
ATOM 2224 C C . PRO B 1 146 ? -1.421 -8.773 13.758 1 69.94 146 PRO B C 1
ATOM 2226 O O . PRO B 1 146 ? -1.148 -7.852 14.531 1 69.94 146 PRO B O 1
ATOM 2229 N N . THR B 1 147 ? -0.852 -8.891 12.68 1 66.69 147 THR B N 1
ATOM 2230 C CA . THR B 1 147 ? 0.219 -7.973 12.305 1 66.69 147 THR B CA 1
ATOM 2231 C C . THR B 1 147 ? -0.334 -6.789 11.516 1 66.69 147 THR B C 1
ATOM 2233 O O . THR B 1 147 ? 0.42 -5.906 11.102 1 66.69 147 THR B O 1
ATOM 2236 N N . ALA B 1 148 ? -1.566 -6.84 11.367 1 65.75 148 ALA B N 1
ATOM 2237 C CA . ALA B 1 148 ? -2.156 -5.797 10.539 1 65.75 148 ALA B CA 1
ATOM 2238 C C . ALA B 1 148 ? -2.482 -4.555 11.359 1 65.75 148 ALA B C 1
ATOM 2240 O O . ALA B 1 148 ? -2.689 -4.641 12.57 1 65.75 148 ALA B O 1
#

InterPro domains:
  IPR000835 MarR-type HTH domain [PF12802] (47-95)
  IPR000835 MarR-type HTH domain [PS50995] (6-143)
  IPR000835 MarR-type HTH domain [SM00347] (29-131)
  IPR023187 Transcriptional regulator MarR-type, conserved site [PS01117] (69-104)
  IPR036388 Winged helix-like DNA-binding domain superfamily [G3DSA:1.10.10.10] (3-143)
  IPR036390 Winged helix DNA-binding domain superfamily [SSF46785] (5-142)
  IPR039422 Transcription regulators MarR/SlyA-like [PTHR33164] (9-141)

Organism: NCBI:txid175570

Radius of gyration: 20.94 Å; Cα contacts (8 Å, |Δi|>4): 342; chains: 2; bounding box: 52×51×54 Å

Secondary structure (DSSP, 8-state):
--------HHHHHHHHHHHHHHHHHHHHHHTT-TT--GGGHHHHHHS-SSSTT-EEHHHHHHHHT--HHHHHHHHHHHHHTTSEEEEEETTEEEEEEEEE-HHHHHHHHHHHHHHHHHHHHHHHH--SS-HHHHHHHHHHHHTT-TT-/--------HHHHHHHHHHHHHHHHHHHHHHTT-TT--GGGHHHHHHS-SSSTT-EEHHHHHHHHT--HHHHHHHHHHHHHTTSEEEEEETTEEEEEEEEE-HHHHHHHHHHHHHHHHHHHHHHHH--SS-HHHHHHHHHHHHTT-TT-

Foldseek 3Di:
DPCCVVPDPVNVVVVVVVVLLQQLQVQLCVVVQVLDDSLLVLVLVQWDPDDDPAAWLVSSCVSSVHDSVSSVVSLVSCVVSVQKDWDQDPVHNPTIGIDGDPVNVVVVVVSVVSVVVVLVVVQVVPPPPGPVVVVVVVVVVVVVDPVD/DPCCVVPDPVNVVVVVVVVLLQQLQVQLCVVVQVQDDSLLVLVLVQWDPDDDPAAWLVSSCVSSVHDSVSSVVSLVSCVVSVQKDWDQDPVHNPTIGIDGDPVNVVVVVVSVVSVVVVLVVVQVVPPVPGPVVVVVVVVVVVVVDPVD

Sequence (296 aa):
MALVTDVHIARLLLRAVRAVQSTYIERLQQRGHPGLRTGHIPVFAGLNTEGDDGTRITDLANRAGMTRQMMGRLVRELEALGYLATATHPDDQRAVVVTMTEHGQSIRTEAAAVIAELEADYAVLLKDPELASLKGALQSIISTSPTAMALVTDVHIARLLLRAVRAVQSTYIERLQQRGHPGLRTGHIPVFAGLNTEGDDGTRITDLANRAGMTRQMMGRLVRELEALGYLATATHPDDQRAVVVTMTEHGQSIRTEAAAVIAELEADYAVLLKDPELASLKGALQSIISTSPTA

Solvent-accessible surface area (backbone atoms only — not comparable to full-atom values): 16078 Å² total; per-residue (Å²): 122,77,76,67,73,73,68,49,68,67,58,43,36,50,31,27,41,45,12,51,44,51,51,53,35,53,51,42,27,74,70,78,36,70,84,59,50,68,83,48,49,53,57,65,70,45,44,62,87,72,72,89,77,42,29,43,50,62,57,34,8,58,72,56,73,46,52,53,67,60,41,49,51,52,50,49,52,36,30,75,73,48,30,34,45,76,43,65,32,90,90,37,81,83,39,45,28,36,37,71,30,75,62,28,53,53,44,54,57,53,50,51,51,51,50,52,50,50,52,52,52,46,42,66,70,27,75,74,43,36,47,67,38,44,53,49,43,34,49,54,51,20,68,75,23,90,87,65,125,77,76,66,73,73,68,50,68,67,57,43,36,49,32,27,40,46,11,50,44,50,52,52,34,53,52,43,26,73,70,78,35,69,84,60,49,69,83,49,49,52,58,65,70,46,45,62,85,71,71,88,79,43,30,42,50,61,56,35,9,59,72,59,72,45,52,55,68,61,40,50,51,51,50,50,53,37,30,74,73,46,30,34,46,76,44,64,33,91,89,36,81,82,39,43,29,37,36,70,31,74,62,27,52,51,44,54,56,52,50,52,52,52,52,52,49,50,52,53,52,43,42,67,69,27,75,74,43,35,47,67,38,46,51,50,44,35,50,55,52,20,67,75,24,88,88,64